Protein AF-A0A7J4PUD3-F1 (afdb_monomer_lite)

pLDDT: mean 90.03, std 14.1, range [35.56, 98.69]

Secondary structure (DSSP, 8-state):
-HHHHHHHHHTT--------TT-EEEE---HIIIIIIHHHHHHIIIIIHHHHHHHHSTT-EE---SS-GGGPPP-S-TTTHHHH-HHHHHHHHHHHHHHHHTTT-SEEEES-HHHHHHHHHHHHHHT---EEEEHHHHHHHHTT---PPPP-TTGGG--EEEEEEETTEEEEEEE-----------

Foldseek 3Di:
DLQVLLVCVVVVVADFPAAAAPAEEEEQQACCLQPVCCVVPHQCRRAVSLVSLQVSGHNYRYDYQPQDRNRGQHCQQPPCRCVPPVVSSLVSLLVVVVSCVVRVGLEYEYQDVSSQVSNVSNCVVVVHNRAYYYSVQSSCVRSVHDFDDDDDPCLQPDWHWHWDDDRRYTDIDIDHHPPDPDPDDD

Sequence (186 aa):
LSVYLREKIQNGEVEWKRALNDLNVTFHDPCHSGRHLMHVNGRDWAFEAPRDVYNSIPGLNYKEMTRSRELQRCCGAGGGVKAGQPDLALGCAMARVGDGLAVDADVISSTCPFCRRNIMDGRNELKSDVKVADQVELMAAAMGLDVTIPDNPYMEYQEQDEILCKGEVCQLEEVAETKTEDVDAY

Radius of gyration: 16.81 Å; chains: 1; bounding box: 42×39×51 Å

Structure (mmCIF, N/CA/C/O backbone):
data_AF-A0A7J4PUD3-F1
#
_entry.id   AF-A0A7J4PUD3-F1
#
loop_
_atom_site.group_PDB
_atom_site.id
_atom_site.type_symbol
_atom_site.label_atom_id
_atom_site.label_alt_id
_atom_site.label_comp_id
_atom_site.label_asym_id
_atom_site.label_entity_id
_atom_site.label_seq_id
_atom_site.pdbx_PDB_ins_code
_atom_site.Cartn_x
_atom_site.Cartn_y
_atom_site.Cartn_z
_atom_site.occupancy
_atom_site.B_iso_or_equiv
_atom_site.auth_seq_id
_atom_site.auth_comp_id
_atom_site.auth_asym_id
_atom_site.auth_atom_id
_atom_site.pdbx_PDB_model_num
ATOM 1 N N . LEU A 1 1 ? 5.032 9.408 8.012 1.00 88.94 1 LEU A N 1
ATOM 2 C CA . LEU A 1 1 ? 3.576 9.367 8.257 1.00 88.94 1 LEU A CA 1
ATOM 3 C C . LEU A 1 1 ? 3.167 8.120 9.036 1.00 88.94 1 LEU A C 1
ATOM 5 O O . LEU A 1 1 ? 2.599 8.288 10.100 1.00 88.94 1 LEU A O 1
ATOM 9 N N . SER A 1 2 ? 3.538 6.905 8.619 1.00 95.19 2 SER A N 1
ATOM 10 C CA . SER A 1 2 ? 3.195 5.656 9.334 1.00 95.19 2 SER A CA 1
ATOM 11 C C . SER A 1 2 ? 3.501 5.656 10.833 1.00 95.19 2 SER A C 1
ATOM 13 O O . SER A 1 2 ? 2.695 5.194 11.622 1.00 95.19 2 SER A O 1
ATOM 15 N N . VAL A 1 3 ? 4.634 6.232 11.242 1.00 96.50 3 VAL A N 1
ATOM 16 C CA . VAL A 1 3 ? 5.014 6.355 12.663 1.00 96.50 3 VAL A CA 1
ATOM 17 C C . VAL A 1 3 ? 4.031 7.225 13.444 1.00 96.50 3 VAL A C 1
ATOM 19 O O . VAL A 1 3 ? 3.628 6.853 14.539 1.00 96.50 3 VAL A O 1
ATOM 22 N N . TYR A 1 4 ? 3.599 8.338 12.850 1.00 97.12 4 TYR A N 1
ATOM 23 C CA . TYR A 1 4 ? 2.579 9.209 13.427 1.00 97.12 4 TYR A CA 1
ATOM 24 C C . TYR A 1 4 ? 1.215 8.508 13.486 1.00 97.12 4 TYR A C 1
ATOM 26 O O . TYR A 1 4 ? 0.537 8.567 14.504 1.00 97.12 4 TYR A O 1
ATOM 34 N N . LEU A 1 5 ? 0.825 7.792 12.425 1.00 97.62 5 LEU A N 1
ATOM 35 C CA . LEU A 1 5 ? -0.429 7.031 12.409 1.00 97.62 5 LEU A CA 1
ATOM 36 C C . LEU A 1 5 ? -0.435 5.932 13.479 1.00 97.62 5 LEU A C 1
ATOM 38 O O . LEU A 1 5 ? -1.407 5.807 14.218 1.00 97.62 5 LEU A O 1
ATOM 42 N N . ARG A 1 6 ? 0.671 5.189 13.619 1.00 98.25 6 ARG A N 1
ATOM 43 C CA . ARG A 1 6 ? 0.849 4.192 14.680 1.00 98.25 6 ARG A CA 1
ATOM 44 C C . ARG A 1 6 ? 0.678 4.807 16.066 1.00 98.25 6 ARG A C 1
ATOM 46 O O . ARG A 1 6 ? -0.026 4.234 16.888 1.00 98.25 6 ARG A O 1
ATOM 53 N N . GLU A 1 7 ? 1.299 5.956 16.320 1.00 98.25 7 GLU A N 1
ATOM 54 C CA . GLU A 1 7 ? 1.171 6.666 17.598 1.00 98.25 7 GLU A CA 1
ATOM 55 C C . GLU A 1 7 ? -0.295 7.011 17.900 1.00 98.25 7 GLU A C 1
ATOM 57 O O . GLU A 1 7 ? -0.787 6.726 18.990 1.00 98.25 7 GLU A O 1
ATOM 62 N N . LYS A 1 8 ? -1.035 7.535 16.914 1.00 98.44 8 LYS A N 1
ATOM 63 C CA . LYS A 1 8 ? -2.466 7.841 17.070 1.00 98.44 8 LYS A CA 1
ATOM 64 C C . LYS A 1 8 ? -3.312 6.611 17.373 1.00 98.44 8 LYS A C 1
ATOM 66 O O . LYS A 1 8 ? -4.193 6.678 18.228 1.00 98.44 8 LYS A O 1
ATOM 71 N N . ILE A 1 9 ? -3.021 5.485 16.727 1.00 98.12 9 ILE A N 1
ATOM 72 C CA . ILE A 1 9 ? -3.690 4.211 17.012 1.00 98.12 9 ILE A CA 1
ATOM 73 C C . ILE A 1 9 ? -3.391 3.759 18.448 1.00 98.12 9 ILE A C 1
ATOM 75 O O . ILE A 1 9 ? -4.310 3.437 19.196 1.00 98.12 9 ILE A O 1
ATOM 79 N N . GLN A 1 10 ? -2.120 3.773 18.857 1.00 97.44 10 GLN A N 1
ATOM 80 C CA . GLN A 1 10 ? -1.689 3.324 20.187 1.00 97.44 10 GLN A CA 1
ATOM 81 C C . GLN A 1 10 ? -2.256 4.184 21.322 1.00 97.44 10 GLN A C 1
ATOM 83 O O . GLN A 1 10 ? -2.565 3.661 22.391 1.00 97.44 10 GLN A O 1
ATOM 88 N N . ASN A 1 11 ? -2.451 5.478 21.077 1.00 98.25 11 ASN A N 1
ATOM 89 C CA . ASN A 1 11 ? -3.076 6.391 22.030 1.00 98.25 11 ASN A CA 1
ATOM 90 C C . ASN A 1 11 ? -4.609 6.249 22.100 1.00 98.25 11 ASN A C 1
ATOM 92 O O . ASN A 1 11 ? -5.243 6.940 22.897 1.00 98.25 11 ASN A O 1
ATOM 96 N N . GLY A 1 12 ? -5.222 5.391 21.275 1.00 97.44 12 GLY A N 1
ATOM 97 C CA . GLY A 1 12 ? -6.679 5.260 21.191 1.00 97.44 12 GLY A CA 1
ATOM 98 C C . GLY A 1 12 ? -7.364 6.475 20.557 1.00 97.44 12 GLY A C 1
ATOM 99 O O . GLY A 1 12 ? -8.546 6.703 20.789 1.00 97.44 12 GLY A O 1
ATOM 100 N N . GLU A 1 13 ? -6.632 7.265 19.764 1.00 98.00 13 GLU A N 1
ATOM 101 C CA . GLU A 1 13 ? -7.142 8.469 19.090 1.00 98.00 13 GLU A CA 1
ATOM 102 C C . GLU A 1 13 ? -7.785 8.159 17.725 1.00 98.00 13 GLU A C 1
ATOM 104 O O . GLU A 1 13 ? -8.179 9.071 16.998 1.00 98.00 13 GLU A O 1
ATOM 109 N N . VAL A 1 14 ? -7.874 6.879 17.352 1.00 97.56 14 VAL A N 1
ATOM 110 C CA . VAL A 1 14 ? -8.442 6.422 16.080 1.00 97.56 14 VAL A CA 1
ATOM 111 C C . VAL A 1 14 ? -9.726 5.648 16.337 1.00 97.56 14 VAL A C 1
ATOM 113 O O . VAL A 1 14 ? -9.734 4.646 17.050 1.00 97.56 14 VAL A O 1
ATOM 116 N N . GLU A 1 15 ? -10.804 6.103 15.708 1.00 96.69 15 GLU A N 1
ATOM 117 C CA . GLU A 1 15 ? -12.087 5.411 15.670 1.00 96.69 15 GLU A CA 1
ATOM 118 C C . GLU A 1 15 ? -12.245 4.707 14.317 1.00 96.69 15 GLU A C 1
ATOM 120 O O . GLU A 1 15 ? -12.239 5.348 13.262 1.00 96.69 15 GLU A O 1
ATOM 125 N N . TRP A 1 16 ? -12.408 3.385 14.343 1.00 95.44 16 TRP A N 1
ATOM 126 C CA . TRP A 1 16 ? -12.711 2.596 13.152 1.00 95.44 16 TRP A CA 1
ATOM 127 C C . TRP A 1 16 ? -14.219 2.554 12.930 1.00 95.44 16 TRP A C 1
ATOM 129 O O . TRP A 1 16 ? -14.962 2.086 13.791 1.00 95.44 16 TRP A O 1
ATOM 139 N N . LYS A 1 17 ? -14.671 3.018 11.764 1.00 94.44 17 LYS A N 1
ATOM 140 C CA . LYS A 1 17 ? -16.096 3.041 11.399 1.00 94.44 17 LYS A CA 1
ATOM 141 C C . LYS A 1 17 ? -16.478 1.931 10.428 1.00 94.44 17 LYS A C 1
ATOM 143 O O . LYS A 1 17 ? -17.663 1.676 10.242 1.00 94.44 17 LYS A O 1
ATOM 148 N N . ARG A 1 18 ? -15.490 1.310 9.779 1.00 90.62 18 ARG A N 1
ATOM 149 C CA . ARG A 1 18 ? -15.669 0.252 8.781 1.00 90.62 18 ARG A CA 1
ATOM 150 C C . ARG A 1 18 ? -14.568 -0.794 8.923 1.00 90.62 18 ARG A C 1
ATOM 152 O O . ARG A 1 18 ? -13.428 -0.455 9.240 1.00 90.62 18 ARG A O 1
ATOM 159 N N . ALA A 1 19 ? -14.913 -2.048 8.655 1.00 91.38 19 ALA A N 1
ATOM 160 C CA . ALA A 1 19 ? -13.938 -3.115 8.476 1.00 91.38 19 ALA A CA 1
ATOM 161 C C . ALA A 1 19 ? -13.613 -3.266 6.985 1.00 91.38 19 ALA A C 1
ATOM 163 O O . ALA A 1 19 ? -14.507 -3.212 6.144 1.00 91.38 19 ALA A O 1
ATOM 164 N N . LEU A 1 20 ? -12.344 -3.480 6.655 1.00 90.69 20 LEU A N 1
ATOM 165 C CA . LEU A 1 20 ? -11.877 -3.740 5.293 1.00 90.69 20 LEU A CA 1
ATOM 166 C C . LEU A 1 20 ? -11.798 -5.249 5.036 1.00 90.69 20 LEU A C 1
ATOM 168 O O . LEU A 1 20 ? -10.725 -5.790 4.781 1.00 90.69 20 LEU A O 1
ATOM 172 N N . ASN A 1 21 ? -12.940 -5.926 5.175 1.00 86.56 21 ASN A N 1
ATOM 173 C CA . ASN A 1 21 ? -13.041 -7.371 4.968 1.00 86.56 21 ASN A CA 1
ATOM 174 C C . ASN A 1 21 ? -12.699 -7.752 3.521 1.00 86.56 21 ASN A C 1
ATOM 176 O O . ASN A 1 21 ? -12.902 -6.963 2.602 1.00 86.56 21 ASN A O 1
ATOM 180 N N . ASP A 1 22 ? -12.207 -8.978 3.341 1.00 83.69 22 ASP A N 1
ATOM 181 C CA . ASP A 1 22 ? -11.912 -9.584 2.035 1.00 83.69 22 ASP A CA 1
ATOM 182 C C . ASP A 1 22 ? -10.857 -8.849 1.185 1.00 83.69 22 ASP A C 1
ATOM 184 O O . ASP A 1 22 ? -10.710 -9.144 0.004 1.00 83.69 22 ASP A O 1
ATOM 188 N N . LEU A 1 23 ? -10.075 -7.940 1.780 1.00 88.69 23 LEU A N 1
ATOM 189 C CA . LEU A 1 23 ? -8.928 -7.308 1.125 1.00 88.69 23 LEU A CA 1
ATOM 190 C C . LEU A 1 23 ? -7.615 -7.935 1.604 1.00 88.69 23 LEU A C 1
ATOM 192 O O . LEU A 1 23 ? -7.178 -7.712 2.738 1.00 88.69 23 LEU A O 1
ATOM 196 N N . ASN A 1 24 ? -6.957 -8.692 0.722 1.00 95.44 24 ASN A N 1
ATOM 197 C CA . ASN A 1 24 ? -5.584 -9.144 0.918 1.00 95.44 24 ASN A CA 1
ATOM 198 C C . ASN A 1 24 ? -4.625 -8.010 0.550 1.00 95.44 24 ASN A C 1
ATOM 200 O O . ASN A 1 24 ? -4.389 -7.713 -0.622 1.00 95.44 24 ASN A O 1
ATOM 204 N N . VAL A 1 25 ? -4.043 -7.379 1.563 1.00 97.50 25 VAL A N 1
ATOM 205 C CA . VAL A 1 25 ? -3.117 -6.262 1.385 1.00 97.50 25 VAL A CA 1
ATOM 206 C C . VAL A 1 25 ? -1.697 -6.730 1.652 1.00 97.50 25 VAL A C 1
ATOM 208 O O . VAL A 1 25 ? -1.409 -7.370 2.662 1.00 97.50 25 VAL A O 1
ATOM 211 N N . THR A 1 26 ? -0.779 -6.350 0.774 1.00 98.38 26 THR A N 1
ATOM 212 C CA . THR A 1 26 ? 0.657 -6.471 1.015 1.00 98.38 26 THR A CA 1
ATOM 213 C C . THR A 1 26 ? 1.339 -5.108 0.989 1.00 98.38 26 THR A C 1
ATOM 215 O O . THR A 1 26 ? 0.753 -4.118 0.556 1.00 98.38 26 THR A O 1
ATOM 218 N N . PHE A 1 27 ? 2.589 -5.034 1.448 1.00 98.31 27 PHE A N 1
ATOM 219 C CA . PHE A 1 27 ? 3.327 -3.780 1.552 1.00 98.31 27 PHE A CA 1
ATOM 220 C C . PHE A 1 27 ? 4.624 -3.767 0.739 1.00 98.31 27 PHE A C 1
ATOM 222 O O . PHE A 1 27 ? 5.460 -4.676 0.783 1.00 98.31 27 PHE A O 1
ATOM 229 N N . HIS A 1 28 ? 4.818 -2.681 -0.002 1.00 98.31 28 HIS A N 1
ATOM 230 C CA . HIS A 1 28 ? 6.093 -2.293 -0.577 1.00 98.31 28 HIS A CA 1
ATOM 231 C C . HIS A 1 28 ? 6.787 -1.289 0.342 1.00 98.31 28 HIS A C 1
ATOM 233 O O . HIS A 1 28 ? 6.429 -0.106 0.366 1.00 98.31 28 HIS A O 1
ATOM 239 N N . ASP A 1 29 ? 7.817 -1.763 1.045 1.00 97.56 29 ASP A N 1
ATOM 240 C CA . ASP A 1 29 ? 8.726 -0.917 1.812 1.00 97.56 29 ASP A CA 1
ATOM 241 C C . ASP A 1 29 ? 9.451 0.082 0.880 1.00 97.56 29 ASP A C 1
ATOM 243 O O . ASP A 1 29 ? 10.149 -0.340 -0.051 1.00 97.56 29 ASP A O 1
ATOM 247 N N . PRO A 1 30 ? 9.317 1.407 1.095 1.00 96.75 30 PRO A N 1
ATOM 248 C CA . PRO A 1 30 ? 10.058 2.382 0.306 1.00 96.75 30 PRO A CA 1
ATOM 249 C C . PRO A 1 30 ? 11.542 2.409 0.674 1.00 96.75 30 PRO A C 1
ATOM 251 O O . PRO A 1 30 ? 11.923 2.555 1.839 1.00 96.75 30 PRO A O 1
ATOM 254 N N . CYS A 1 31 ? 12.406 2.407 -0.342 1.00 96.06 31 CYS A N 1
ATOM 255 C CA . CYS A 1 31 ? 13.856 2.348 -0.152 1.00 96.06 31 CYS A CA 1
ATOM 256 C C . CYS A 1 31 ? 14.452 3.566 0.581 1.00 96.06 31 CYS A C 1
ATOM 258 O O . CYS A 1 31 ? 15.484 3.436 1.240 1.00 96.06 31 CYS A O 1
ATOM 260 N N . HIS A 1 32 ? 13.830 4.747 0.510 1.00 94.62 32 HIS A N 1
ATOM 261 C CA . HIS A 1 32 ? 14.274 5.907 1.291 1.00 94.62 32 HIS A CA 1
ATOM 262 C C . HIS A 1 32 ? 14.069 5.660 2.792 1.00 94.62 32 HIS A C 1
ATOM 264 O O . HIS A 1 32 ? 15.001 5.841 3.573 1.00 94.62 32 HIS A O 1
ATOM 270 N N . SER A 1 33 ? 12.904 5.147 3.191 1.00 93.06 33 SER A N 1
ATOM 271 C CA . SER A 1 33 ? 12.640 4.764 4.581 1.00 93.06 33 SER A CA 1
ATOM 272 C C . SER A 1 33 ? 13.551 3.616 5.016 1.00 93.06 33 SER A C 1
ATOM 274 O O . SER A 1 33 ? 14.246 3.719 6.023 1.00 93.06 33 SER A O 1
ATOM 276 N N . GLY A 1 34 ? 13.609 2.548 4.218 1.00 93.94 34 GLY A N 1
ATOM 277 C CA . GLY A 1 34 ? 14.267 1.308 4.611 1.00 93.94 34 GLY A CA 1
ATOM 278 C C . GLY A 1 34 ? 15.786 1.243 4.428 1.00 93.94 34 GLY A C 1
ATOM 279 O O . GLY A 1 34 ? 16.425 0.428 5.081 1.00 93.94 34 GLY A O 1
ATOM 280 N N . ARG A 1 35 ? 16.389 2.069 3.562 1.00 94.12 35 ARG A N 1
ATOM 281 C CA . ARG A 1 35 ? 17.850 2.064 3.321 1.00 94.12 35 ARG A CA 1
ATOM 282 C C . ARG A 1 35 ? 18.545 3.351 3.744 1.00 94.12 35 ARG A C 1
ATOM 284 O O . ARG A 1 35 ? 19.692 3.293 4.158 1.00 94.12 35 ARG A O 1
ATOM 291 N N . HIS A 1 36 ? 17.882 4.503 3.640 1.00 91.44 36 HIS A N 1
ATOM 292 C CA . HIS A 1 36 ? 18.511 5.784 3.984 1.00 91.44 36 HIS A CA 1
ATOM 293 C C . HIS A 1 36 ? 18.189 6.189 5.419 1.00 91.44 36 HIS A C 1
ATOM 295 O O . HIS A 1 36 ? 19.083 6.515 6.192 1.00 91.44 36 HIS A O 1
ATOM 301 N N . LEU A 1 37 ? 16.911 6.134 5.790 1.00 94.06 37 LEU A N 1
ATOM 302 C CA . LEU A 1 37 ? 16.453 6.620 7.089 1.00 94.06 37 LEU A CA 1
ATOM 303 C C . LEU A 1 37 ? 16.523 5.556 8.189 1.00 94.06 37 LEU A C 1
ATOM 305 O O . LEU A 1 37 ? 16.667 5.916 9.352 1.00 94.06 37 LEU A O 1
ATOM 309 N N . MET A 1 38 ? 16.501 4.263 7.849 1.00 95.25 38 MET A N 1
ATOM 310 C CA . MET A 1 38 ? 16.617 3.167 8.822 1.00 95.25 38 MET A CA 1
ATOM 311 C C . MET A 1 38 ? 17.861 3.289 9.712 1.00 95.25 38 MET A C 1
ATOM 313 O O . MET A 1 38 ? 17.775 3.065 10.915 1.00 95.25 38 MET A O 1
ATOM 317 N N . HIS A 1 39 ? 19.012 3.670 9.154 1.00 93.50 39 HIS A N 1
ATOM 318 C CA . HIS A 1 39 ? 20.253 3.804 9.927 1.00 93.50 39 HIS A CA 1
ATOM 319 C C . HIS A 1 39 ? 20.244 4.997 10.894 1.00 93.50 39 HIS A C 1
ATOM 321 O O . HIS A 1 39 ? 21.042 5.026 11.825 1.00 93.50 39 HIS A O 1
ATOM 327 N N . VAL A 1 40 ? 19.346 5.962 10.676 1.00 95.75 40 VAL A N 1
ATOM 328 C CA . VAL A 1 40 ? 19.204 7.171 11.499 1.00 95.75 40 VAL A CA 1
ATOM 329 C C . VAL A 1 40 ? 18.093 6.999 12.535 1.00 95.75 40 VAL A C 1
ATOM 331 O O . VAL A 1 40 ? 18.282 7.326 13.700 1.00 95.75 40 VAL A O 1
ATOM 334 N N . ASN A 1 41 ? 16.948 6.453 12.122 1.00 95.81 41 ASN A N 1
ATOM 335 C CA . ASN A 1 41 ? 15.732 6.382 12.936 1.00 95.81 41 ASN A CA 1
ATOM 336 C C . ASN A 1 41 ? 15.470 4.989 13.532 1.00 95.81 41 ASN A C 1
ATOM 338 O O . ASN A 1 41 ? 14.569 4.821 14.350 1.00 95.81 41 ASN A O 1
ATOM 342 N N . GLY A 1 42 ? 16.246 3.982 13.131 1.00 96.38 42 GLY A N 1
ATOM 343 C CA . GLY A 1 42 ? 16.118 2.606 13.593 1.00 96.38 42 GLY A CA 1
ATOM 344 C C . GLY A 1 42 ? 15.158 1.748 12.766 1.00 96.38 42 GLY A C 1
ATOM 345 O O . GLY A 1 42 ? 14.351 2.220 11.961 1.00 96.38 42 GLY A O 1
ATOM 346 N N . ARG A 1 43 ? 15.265 0.436 12.991 1.00 95.56 43 ARG A N 1
ATOM 347 C CA . ARG A 1 43 ? 14.499 -0.606 12.294 1.00 95.56 43 ARG A CA 1
ATOM 348 C C . ARG A 1 43 ? 12.996 -0.514 12.559 1.00 95.56 43 ARG A C 1
ATOM 350 O O . ARG A 1 43 ? 12.203 -0.649 11.634 1.00 95.56 43 ARG A O 1
ATOM 357 N N . ASP A 1 44 ? 12.623 -0.265 13.812 1.00 96.56 44 ASP A N 1
ATOM 358 C CA . ASP A 1 44 ? 11.225 -0.137 14.233 1.00 96.56 44 ASP A CA 1
ATOM 359 C C . ASP A 1 44 ? 10.514 1.006 13.487 1.00 96.56 44 ASP A C 1
ATOM 361 O O . ASP A 1 44 ? 9.477 0.792 12.860 1.00 96.56 44 ASP A O 1
ATOM 365 N N . TRP A 1 45 ? 11.138 2.187 13.449 1.00 95.88 45 TRP A N 1
ATOM 366 C CA . TRP A 1 45 ? 10.630 3.350 12.717 1.00 95.88 45 TRP A CA 1
ATOM 367 C C . TRP A 1 45 ? 10.488 3.079 11.215 1.00 95.88 45 TRP A C 1
ATOM 369 O O . TRP A 1 45 ? 9.497 3.476 10.601 1.00 95.88 45 TRP A O 1
ATOM 379 N N . ALA A 1 46 ? 11.485 2.421 10.615 1.00 94.50 46 ALA A N 1
ATOM 380 C CA . ALA A 1 46 ? 11.544 2.227 9.169 1.00 94.50 46 ALA A CA 1
ATOM 381 C C . ALA A 1 46 ? 10.593 1.140 8.663 1.00 94.50 46 ALA A C 1
ATOM 383 O O . ALA A 1 46 ? 10.065 1.273 7.559 1.00 94.50 46 ALA A O 1
ATOM 384 N N . PHE A 1 47 ? 10.3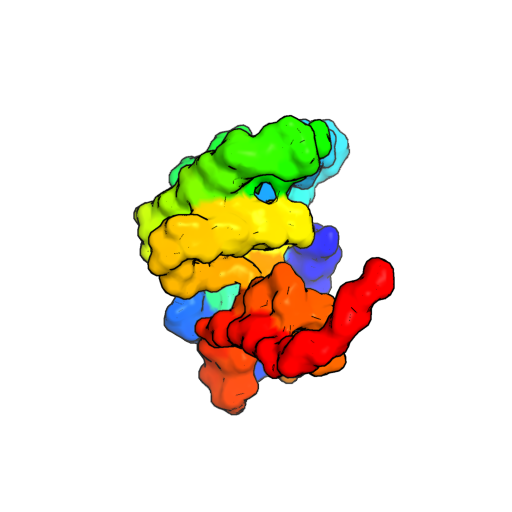99 0.074 9.443 1.00 96.38 47 PHE A N 1
ATOM 385 C CA . PHE A 1 47 ? 9.710 -1.126 8.978 1.00 96.38 47 PHE A CA 1
ATOM 386 C C . PHE A 1 47 ? 8.493 -1.499 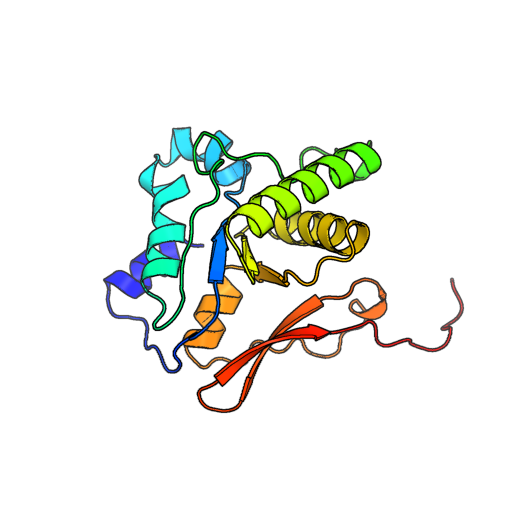9.808 1.00 96.38 47 PHE A C 1
ATOM 388 O O . PHE A 1 47 ? 7.459 -1.815 9.230 1.00 96.38 47 PHE A O 1
ATOM 395 N N . GLU A 1 48 ? 8.566 -1.496 11.132 1.00 97.50 48 GLU A N 1
ATOM 396 C CA . GLU A 1 48 ? 7.459 -2.046 11.922 1.00 97.50 48 GLU A CA 1
ATOM 397 C C . GLU A 1 48 ? 6.291 -1.056 12.016 1.00 97.50 48 GLU A C 1
ATOM 399 O O . GLU A 1 48 ? 5.140 -1.459 11.886 1.00 97.50 48 GLU A O 1
ATOM 404 N N . ALA A 1 49 ? 6.567 0.252 12.054 1.00 97.06 49 ALA A N 1
ATOM 405 C CA . ALA A 1 49 ? 5.529 1.282 12.086 1.00 97.06 49 ALA A CA 1
ATOM 406 C C . ALA A 1 49 ? 4.416 1.141 11.018 1.00 97.06 49 ALA A C 1
ATOM 408 O O . ALA A 1 49 ? 3.244 1.162 11.392 1.00 97.06 49 ALA A O 1
ATOM 409 N N . PRO A 1 50 ? 4.704 0.982 9.708 1.00 96.81 50 PRO A N 1
ATOM 410 C CA . PRO A 1 50 ? 3.646 0.744 8.725 1.00 96.81 50 PRO A CA 1
ATOM 411 C C . PRO A 1 50 ? 2.916 -0.589 8.938 1.00 96.81 50 PRO A C 1
ATOM 413 O O . PRO A 1 50 ? 1.724 -0.668 8.668 1.00 96.81 50 PRO A O 1
ATOM 416 N N . ARG A 1 51 ? 3.583 -1.627 9.442 1.00 98.06 51 ARG A N 1
ATOM 417 C CA . ARG A 1 51 ? 2.968 -2.946 9.666 1.00 98.06 51 ARG A CA 1
ATOM 418 C C . ARG A 1 51 ? 1.973 -2.910 10.815 1.00 98.06 51 ARG A C 1
ATOM 420 O O . ARG A 1 51 ? 0.882 -3.453 10.687 1.00 98.06 51 ARG A O 1
ATOM 427 N N . ASP A 1 52 ? 2.319 -2.204 11.885 1.00 98.25 52 ASP A N 1
ATOM 428 C CA . ASP A 1 52 ? 1.424 -1.973 13.018 1.00 98.25 52 ASP A CA 1
ATOM 429 C C . ASP A 1 52 ? 0.136 -1.267 12.574 1.00 98.25 52 ASP A C 1
ATOM 431 O O . ASP A 1 52 ? -0.946 -1.624 13.032 1.00 98.25 52 ASP A O 1
ATOM 435 N N . VAL A 1 53 ? 0.228 -0.319 11.630 1.00 98.25 53 VAL A N 1
ATOM 436 C CA . VAL A 1 53 ? -0.952 0.340 11.048 1.00 98.25 53 VAL A CA 1
ATOM 437 C C . VAL A 1 53 ? -1.837 -0.668 10.309 1.00 98.25 53 VAL A C 1
ATOM 439 O O . VAL A 1 53 ? -3.025 -0.730 10.608 1.00 98.25 53 VAL A O 1
ATOM 442 N N . TYR A 1 54 ? -1.290 -1.492 9.402 1.00 97.81 54 TYR A N 1
ATOM 443 C CA . TYR A 1 54 ? -2.096 -2.493 8.681 1.00 97.81 54 TYR A CA 1
ATOM 444 C C . TYR A 1 54 ? -2.760 -3.494 9.628 1.00 97.81 54 TYR A C 1
ATOM 446 O O . TYR A 1 54 ? -3.956 -3.735 9.518 1.00 97.81 54 TYR A O 1
ATOM 454 N N . ASN A 1 55 ? -2.007 -4.018 10.599 1.00 97.69 55 ASN A N 1
ATOM 455 C CA . ASN A 1 55 ? -2.516 -4.985 11.575 1.00 97.69 55 ASN A CA 1
ATOM 456 C C . ASN A 1 55 ? -3.587 -4.401 12.512 1.00 97.69 55 ASN A C 1
ATOM 458 O O . ASN A 1 55 ? -4.297 -5.155 13.173 1.00 97.69 55 ASN A O 1
ATOM 462 N N . SER A 1 56 ? -3.689 -3.073 12.597 1.00 97.62 56 SER A N 1
ATOM 463 C CA . SER A 1 56 ? -4.683 -2.393 13.429 1.00 97.62 56 SER A CA 1
ATOM 464 C C . SER A 1 56 ? -6.002 -2.121 12.704 1.00 97.62 56 SER A C 1
ATOM 466 O O . SER A 1 56 ? -6.994 -1.831 13.370 1.00 97.62 56 SER A O 1
ATOM 468 N N . ILE A 1 57 ? -6.028 -2.188 11.367 1.00 96.88 57 ILE A N 1
ATOM 469 C CA . ILE A 1 57 ? -7.237 -1.933 10.576 1.00 96.88 57 ILE A CA 1
ATOM 470 C C . ILE A 1 57 ? -8.168 -3.154 10.679 1.00 96.88 57 ILE A C 1
ATOM 472 O O . ILE A 1 57 ? -7.774 -4.252 10.277 1.00 96.88 57 ILE A O 1
ATOM 476 N N . PRO A 1 58 ? -9.412 -3.007 11.175 1.00 95.38 58 PRO A N 1
ATOM 477 C CA . PRO A 1 58 ? -10.327 -4.136 11.313 1.00 95.38 58 PRO A CA 1
ATOM 478 C C . PRO A 1 58 ? -10.638 -4.804 9.969 1.00 95.38 58 PRO A C 1
ATOM 480 O O . PRO A 1 58 ? -10.910 -4.121 8.985 1.00 95.38 58 PRO A O 1
ATOM 483 N N . GLY A 1 59 ? -10.630 -6.138 9.929 1.00 93.38 59 GLY A N 1
ATOM 484 C CA . GLY A 1 59 ? -11.003 -6.937 8.751 1.00 93.38 59 GLY A CA 1
ATOM 485 C C . GLY A 1 59 ? -9.938 -7.052 7.653 1.00 93.38 59 GLY A C 1
ATOM 486 O O . GLY A 1 59 ? -10.016 -7.975 6.846 1.00 93.38 59 GLY A O 1
ATOM 487 N N . LEU A 1 60 ? -8.927 -6.177 7.645 1.00 94.88 60 LEU A N 1
ATOM 488 C CA . LEU A 1 60 ? -7.869 -6.178 6.635 1.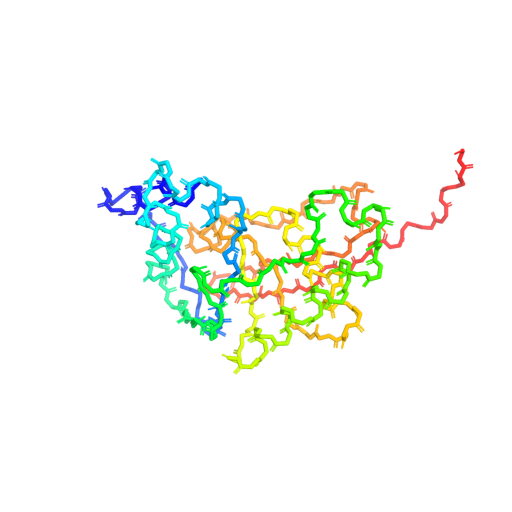00 94.88 60 LEU A CA 1
ATOM 489 C C . LEU A 1 60 ? -6.958 -7.403 6.796 1.00 94.88 60 LEU A C 1
ATOM 491 O O . LEU A 1 60 ? -6.413 -7.648 7.874 1.00 94.88 60 LEU A O 1
ATOM 495 N N . ASN A 1 61 ? -6.742 -8.153 5.711 1.00 96.06 61 ASN A N 1
ATOM 496 C CA . ASN A 1 61 ? -5.848 -9.307 5.714 1.00 96.06 61 ASN A CA 1
ATOM 497 C C . ASN A 1 61 ? -4.449 -8.913 5.228 1.00 96.06 61 ASN A C 1
ATOM 499 O O . ASN A 1 61 ? -4.184 -8.868 4.026 1.00 96.06 61 ASN A O 1
ATOM 503 N N . TYR A 1 62 ? -3.542 -8.624 6.161 1.00 97.75 62 TYR A N 1
ATOM 504 C CA . TYR A 1 62 ? -2.175 -8.235 5.827 1.00 97.75 62 TYR A CA 1
ATOM 505 C C . TYR A 1 62 ? -1.267 -9.448 5.585 1.00 97.75 62 TYR A C 1
ATOM 507 O O . TYR A 1 62 ? -1.116 -10.311 6.453 1.00 97.75 62 TYR A O 1
ATOM 515 N N . LYS A 1 63 ? -0.591 -9.482 4.431 1.00 97.12 63 LYS A N 1
ATOM 516 C CA . LYS A 1 63 ? 0.387 -10.519 4.069 1.00 97.12 63 LYS A CA 1
ATOM 517 C C . LYS A 1 63 ? 1.702 -9.913 3.596 1.00 97.12 63 LYS A C 1
ATOM 519 O O . LYS A 1 63 ? 1.749 -9.023 2.750 1.00 97.12 63 LYS A O 1
ATOM 524 N N . GLU A 1 64 ? 2.806 -10.447 4.103 1.00 97.62 64 GLU A N 1
ATOM 525 C CA . GLU A 1 64 ? 4.147 -10.039 3.686 1.00 97.62 64 GLU A CA 1
ATOM 526 C C . GLU A 1 64 ? 4.584 -10.711 2.389 1.00 97.62 64 GLU A C 1
ATOM 528 O O . GLU A 1 64 ? 4.530 -11.933 2.262 1.00 97.62 64 GLU A O 1
ATOM 533 N N . MET A 1 65 ? 5.139 -9.919 1.471 1.00 97.81 65 MET A N 1
ATOM 534 C CA . MET A 1 65 ? 5.925 -10.452 0.360 1.00 97.81 65 MET A CA 1
ATOM 535 C C . MET A 1 65 ? 7.231 -11.070 0.875 1.00 97.81 65 MET A C 1
ATOM 537 O O . MET A 1 65 ? 7.837 -10.572 1.825 1.00 97.81 65 MET A O 1
ATOM 541 N N . THR A 1 66 ? 7.742 -12.097 0.184 1.00 96.50 66 THR A N 1
ATOM 542 C CA . THR A 1 66 ? 9.012 -12.766 0.540 1.00 96.50 66 THR A CA 1
ATOM 543 C C . THR A 1 66 ? 10.181 -11.788 0.675 1.00 96.50 66 THR A C 1
ATOM 545 O O . THR A 1 66 ? 11.057 -11.953 1.519 1.00 96.50 66 THR A O 1
ATOM 548 N N . ARG A 1 67 ? 10.210 -10.765 -0.185 1.00 95.69 67 ARG A N 1
ATOM 549 C CA . ARG A 1 67 ? 11.200 -9.687 -0.154 1.00 95.69 67 ARG A CA 1
ATOM 550 C C . ARG A 1 67 ? 10.579 -8.454 0.478 1.00 95.69 67 ARG A C 1
ATOM 552 O O . ARG A 1 67 ? 9.938 -7.661 -0.219 1.00 95.69 67 ARG A O 1
ATOM 559 N N . SER A 1 68 ? 10.794 -8.308 1.775 1.00 96.88 68 SER A N 1
ATOM 560 C CA . SER A 1 68 ? 10.346 -7.176 2.583 1.00 96.88 68 SER A CA 1
ATOM 561 C C . SER A 1 68 ? 11.463 -6.686 3.503 1.00 96.88 68 SER A C 1
ATOM 563 O O . SER A 1 68 ? 12.530 -7.304 3.599 1.00 96.88 68 SER A O 1
ATOM 565 N N . ARG A 1 69 ? 11.240 -5.538 4.145 1.00 96.00 69 ARG A N 1
ATOM 566 C CA . ARG A 1 69 ? 12.174 -4.886 5.070 1.00 96.00 69 ARG A CA 1
ATOM 567 C C . ARG A 1 69 ? 13.565 -4.698 4.455 1.00 96.00 69 ARG A C 1
ATOM 569 O O . ARG A 1 69 ? 13.702 -4.116 3.381 1.00 96.00 69 ARG A O 1
ATOM 576 N N . GLU A 1 70 ? 14.622 -5.203 5.083 1.00 94.19 70 GLU A N 1
ATOM 577 C CA . GLU A 1 70 ? 16.001 -5.095 4.598 1.00 94.19 70 GLU A CA 1
ATOM 578 C C . GLU A 1 70 ? 16.200 -5.754 3.222 1.00 94.19 70 GLU A C 1
ATOM 580 O O . GLU A 1 70 ? 17.072 -5.345 2.455 1.00 94.19 70 GLU A O 1
ATOM 585 N N . LEU A 1 71 ? 15.355 -6.732 2.878 1.00 95.19 71 LEU A N 1
ATOM 586 C CA . LEU A 1 71 ? 15.388 -7.455 1.606 1.00 95.19 71 LEU A CA 1
ATOM 587 C C . LEU A 1 71 ? 14.485 -6.831 0.531 1.00 95.19 71 LEU A C 1
ATOM 589 O O . LEU A 1 71 ? 14.349 -7.401 -0.554 1.00 95.19 71 LEU A O 1
ATOM 593 N N . GLN A 1 72 ? 13.867 -5.674 0.803 1.00 92.44 72 GLN A N 1
ATOM 594 C CA . GLN A 1 72 ? 12.966 -4.999 -0.133 1.00 92.44 72 GLN A CA 1
ATOM 595 C C . GLN A 1 72 ? 13.645 -4.736 -1.491 1.00 92.44 72 GLN A C 1
ATOM 597 O O . GLN A 1 72 ? 14.781 -4.237 -1.578 1.00 92.44 72 GLN A O 1
ATOM 602 N N . ARG A 1 73 ? 12.922 -5.031 -2.574 1.00 93.81 73 ARG A N 1
ATOM 603 C CA . ARG A 1 73 ? 13.296 -4.585 -3.922 1.00 93.81 73 ARG A CA 1
ATOM 604 C C . ARG A 1 73 ? 12.952 -3.105 -4.090 1.00 93.81 73 ARG A C 1
ATOM 606 O O . ARG A 1 73 ? 11.979 -2.630 -3.520 1.00 93.81 73 ARG A O 1
ATOM 613 N N . CYS A 1 74 ? 13.735 -2.387 -4.891 1.00 96.69 74 CYS A N 1
ATOM 614 C CA . CYS A 1 74 ? 13.383 -1.032 -5.317 1.00 96.69 74 CYS A CA 1
ATOM 615 C C . CYS A 1 74 ? 12.230 -1.086 -6.332 1.00 96.69 74 CYS A C 1
ATOM 617 O O . CYS A 1 74 ? 12.217 -1.981 -7.174 1.00 96.69 74 CYS A O 1
ATOM 619 N N . CYS A 1 75 ? 11.311 -0.116 -6.295 1.00 97.81 75 CYS A N 1
ATOM 620 C CA . CYS A 1 75 ? 10.266 0.027 -7.315 1.00 97.81 75 CYS A CA 1
ATOM 621 C C . CYS A 1 75 ? 10.815 0.448 -8.689 1.00 97.81 75 CYS A C 1
ATOM 623 O O . CYS A 1 75 ? 10.127 0.262 -9.680 1.00 97.81 75 CYS A O 1
ATOM 625 N N . GLY A 1 76 ? 12.025 1.022 -8.748 1.00 97.75 76 GLY A N 1
ATOM 626 C CA . GLY A 1 76 ? 12.680 1.493 -9.977 1.00 97.75 76 GLY A CA 1
ATOM 627 C C . GLY A 1 76 ? 12.511 2.984 -10.286 1.00 97.75 76 GLY A C 1
ATOM 628 O O . GLY A 1 76 ? 13.169 3.485 -11.188 1.00 97.75 76 GLY A O 1
ATOM 629 N N . ALA A 1 77 ? 11.681 3.716 -9.536 1.00 97.56 77 ALA A N 1
ATOM 630 C CA . ALA A 1 77 ? 11.316 5.088 -9.900 1.00 97.56 77 ALA A CA 1
ATOM 631 C C . ALA A 1 77 ? 12.369 6.156 -9.543 1.00 97.56 77 ALA A C 1
ATOM 633 O O . ALA A 1 77 ? 12.581 7.116 -10.285 1.00 97.56 77 ALA A O 1
ATOM 634 N N . GLY A 1 78 ? 12.972 6.020 -8.358 1.00 95.88 78 GLY A N 1
ATOM 635 C CA . GLY A 1 78 ? 13.809 7.049 -7.736 1.00 95.88 78 GLY A CA 1
ATOM 636 C C . GLY A 1 78 ? 15.177 7.242 -8.396 1.00 95.88 78 GLY A C 1
ATOM 637 O O . GLY A 1 78 ? 15.557 6.527 -9.319 1.00 95.88 78 GLY A O 1
ATOM 638 N N . GLY A 1 79 ? 15.937 8.229 -7.912 1.00 95.31 79 GLY A N 1
ATOM 639 C CA . GLY A 1 79 ? 17.308 8.487 -8.380 1.00 95.31 79 GLY A CA 1
ATOM 640 C C . GLY A 1 79 ? 17.417 8.930 -9.845 1.00 95.31 79 GLY A C 1
ATOM 641 O O . GLY A 1 79 ? 18.483 8.807 -10.434 1.00 95.31 79 GLY A O 1
ATOM 642 N N . GLY A 1 80 ? 16.319 9.403 -10.446 1.00 95.88 80 GLY A N 1
ATOM 643 C CA . GLY A 1 80 ? 16.261 9.784 -11.860 1.00 95.88 80 GLY A CA 1
ATOM 644 C C . GLY A 1 80 ? 16.120 8.609 -12.832 1.00 95.88 80 GLY A C 1
ATOM 645 O O . GLY A 1 80 ? 16.033 8.844 -14.034 1.00 95.88 80 GLY A O 1
ATOM 646 N N . VAL A 1 81 ? 16.045 7.363 -12.345 1.00 97.44 81 VAL A N 1
ATOM 647 C CA . VAL A 1 81 ? 15.996 6.163 -13.200 1.00 97.44 81 VAL A CA 1
ATOM 648 C C . VAL A 1 81 ? 14.746 6.154 -14.069 1.00 97.44 81 VAL A C 1
ATOM 650 O O . VAL A 1 81 ? 14.859 5.911 -15.261 1.00 97.44 81 VAL A O 1
ATOM 653 N N . LYS A 1 82 ? 13.574 6.512 -13.533 1.00 96.50 82 LYS A N 1
ATOM 654 C CA . LYS A 1 82 ? 12.352 6.585 -14.350 1.00 96.50 82 LYS A CA 1
ATOM 655 C C . LYS A 1 82 ? 12.474 7.541 -15.538 1.00 96.50 82 LYS A C 1
ATOM 657 O O . LYS A 1 82 ? 11.974 7.233 -16.610 1.00 96.50 82 LYS A O 1
ATOM 662 N N . ALA A 1 83 ? 13.132 8.684 -15.345 1.00 95.75 83 ALA A N 1
ATOM 663 C CA . ALA A 1 83 ? 13.295 9.692 -16.389 1.00 95.75 83 ALA A CA 1
ATOM 664 C C . ALA A 1 83 ? 14.432 9.350 -17.367 1.00 95.75 83 ALA A C 1
ATOM 666 O O . ALA A 1 83 ? 14.308 9.599 -18.559 1.00 95.75 83 ALA A O 1
ATOM 667 N N . GLY A 1 84 ? 15.544 8.794 -16.874 1.00 97.81 84 GLY A N 1
ATOM 668 C CA . GLY A 1 84 ? 16.729 8.509 -17.691 1.00 97.81 84 GLY A CA 1
ATOM 669 C C . GLY A 1 84 ? 16.764 7.112 -18.317 1.00 97.81 84 GLY A C 1
ATOM 670 O O . GLY A 1 84 ? 17.411 6.921 -19.341 1.00 97.81 84 GLY A O 1
ATOM 671 N N . GLN A 1 85 ? 16.108 6.130 -17.697 1.00 98.00 85 GLN A N 1
ATOM 672 C CA . GLN A 1 85 ? 16.071 4.719 -18.099 1.00 98.00 85 GLN A CA 1
ATOM 673 C C . GLN A 1 85 ? 14.674 4.117 -17.823 1.00 98.00 85 GLN A C 1
ATOM 675 O O . GLN A 1 85 ? 14.531 3.251 -16.949 1.00 98.00 85 GLN A O 1
ATOM 680 N N . PRO A 1 86 ? 13.630 4.575 -18.541 1.00 97.31 86 PRO A N 1
ATOM 681 C CA . PRO A 1 86 ? 12.241 4.194 -18.273 1.00 97.31 86 PRO A CA 1
ATOM 682 C C . PRO A 1 86 ? 11.998 2.681 -18.352 1.00 97.31 86 PRO A C 1
ATOM 684 O O . PRO A 1 86 ? 11.333 2.142 -17.471 1.00 97.31 86 PRO A O 1
ATOM 687 N N . ASP A 1 87 ? 12.607 1.977 -19.310 1.00 98.12 87 ASP A N 1
ATOM 688 C CA . ASP A 1 87 ? 12.450 0.519 -19.454 1.00 98.12 87 ASP A CA 1
ATOM 689 C C . ASP A 1 87 ? 12.986 -0.248 -18.235 1.00 98.12 87 ASP A C 1
ATOM 691 O O . ASP A 1 87 ? 12.394 -1.231 -17.785 1.00 98.12 87 ASP A O 1
ATOM 695 N N . LEU A 1 88 ? 14.093 0.223 -17.645 1.00 98.31 88 LEU A N 1
ATOM 696 C CA . LEU A 1 88 ? 14.645 -0.368 -16.425 1.00 98.31 88 LEU A CA 1
ATOM 697 C C . LEU A 1 88 ? 13.724 -0.115 -15.226 1.00 98.31 88 LEU A C 1
ATOM 699 O O . LEU A 1 88 ? 13.497 -1.020 -14.418 1.00 98.31 88 LEU A O 1
ATOM 703 N N . ALA A 1 89 ? 13.193 1.105 -15.107 1.00 98.56 89 ALA A N 1
ATOM 704 C CA . ALA A 1 89 ? 12.227 1.440 -14.066 1.00 98.56 89 ALA A CA 1
ATOM 705 C C . ALA A 1 89 ? 10.959 0.584 -14.185 1.00 98.56 89 ALA A C 1
ATOM 707 O O . ALA A 1 89 ? 10.475 0.081 -13.169 1.00 98.56 89 ALA A O 1
ATOM 708 N N . LEU A 1 90 ? 10.459 0.380 -15.407 1.00 98.50 90 LEU A N 1
ATOM 709 C CA . LEU A 1 90 ? 9.285 -0.442 -15.684 1.00 98.50 90 LEU A CA 1
ATOM 710 C C . LEU A 1 90 ? 9.542 -1.915 -15.344 1.00 98.50 90 LEU A C 1
ATOM 712 O O . LEU A 1 90 ? 8.772 -2.512 -14.594 1.00 98.50 90 LEU A O 1
ATOM 716 N N . GLY A 1 91 ? 10.675 -2.482 -15.769 1.00 98.69 91 GLY A N 1
ATOM 717 C CA . GLY A 1 91 ? 11.038 -3.863 -15.433 1.00 98.69 91 GLY A CA 1
ATOM 718 C C . GLY A 1 91 ? 11.166 -4.114 -13.922 1.00 98.69 91 GLY A C 1
ATOM 719 O O . GLY A 1 91 ? 10.754 -5.167 -13.428 1.00 98.69 91 GLY A O 1
ATOM 720 N N . CYS A 1 92 ? 11.669 -3.138 -13.153 1.00 98.50 92 CYS A N 1
ATOM 721 C CA . CYS A 1 92 ? 11.678 -3.219 -11.687 1.00 98.50 92 CYS A CA 1
ATOM 722 C C . CYS A 1 92 ? 10.258 -3.238 -11.099 1.00 98.50 92 CYS A C 1
ATOM 724 O O . CYS A 1 92 ? 9.988 -4.011 -10.176 1.00 98.50 92 CYS A O 1
ATOM 726 N N . ALA A 1 93 ? 9.361 -2.401 -11.625 1.00 98.44 93 ALA A N 1
ATOM 727 C CA . ALA A 1 93 ? 7.975 -2.340 -11.183 1.00 98.44 93 ALA A CA 1
ATOM 728 C C . ALA A 1 93 ? 7.214 -3.633 -11.484 1.00 98.44 93 ALA A C 1
ATOM 730 O O . ALA A 1 93 ? 6.598 -4.185 -10.576 1.00 98.44 93 ALA A O 1
ATOM 731 N N . MET A 1 94 ? 7.328 -4.167 -12.703 1.00 98.69 94 MET A N 1
ATOM 732 C CA . MET A 1 94 ? 6.711 -5.442 -13.092 1.00 98.69 94 MET A CA 1
ATOM 733 C C . MET A 1 94 ? 7.177 -6.588 -12.189 1.00 98.69 94 MET A C 1
ATOM 735 O O . MET A 1 94 ? 6.370 -7.374 -11.694 1.00 98.69 94 MET A O 1
ATOM 739 N N . ALA A 1 95 ? 8.481 -6.654 -11.896 1.00 98.44 95 ALA A N 1
ATOM 740 C CA . ALA A 1 95 ? 9.013 -7.643 -10.963 1.00 98.44 95 ALA A CA 1
ATOM 741 C C . ALA A 1 95 ? 8.406 -7.491 -9.559 1.00 98.44 95 ALA A C 1
ATOM 743 O O . ALA A 1 95 ? 8.179 -8.492 -8.878 1.00 98.44 95 ALA A O 1
ATOM 744 N N . ARG A 1 96 ? 8.128 -6.256 -9.118 1.00 98.25 96 ARG A N 1
ATOM 745 C CA . ARG A 1 96 ? 7.501 -6.031 -7.815 1.00 98.25 96 ARG A CA 1
ATOM 746 C C . ARG A 1 96 ? 6.017 -6.383 -7.798 1.00 98.25 96 ARG A C 1
ATOM 748 O O . ARG A 1 96 ? 5.562 -6.934 -6.802 1.00 98.25 96 ARG A O 1
ATOM 755 N N . VAL A 1 97 ? 5.293 -6.113 -8.880 1.00 98.50 97 VAL A N 1
ATOM 756 C CA . VAL A 1 97 ? 3.912 -6.582 -9.056 1.00 98.50 97 VAL A CA 1
ATOM 757 C C . VAL A 1 97 ? 3.865 -8.107 -8.961 1.00 98.50 97 VAL A C 1
ATOM 759 O O . VAL A 1 97 ? 3.064 -8.643 -8.203 1.00 98.50 97 VAL A O 1
ATOM 762 N N . GLY A 1 98 ? 4.800 -8.803 -9.616 1.00 98.25 98 GLY A N 1
ATOM 763 C CA . GLY A 1 98 ? 4.940 -10.257 -9.505 1.00 98.25 98 GLY A CA 1
ATOM 764 C C . GLY A 1 98 ? 5.178 -10.757 -8.073 1.00 98.25 98 GLY A C 1
ATOM 765 O O . GLY A 1 98 ? 4.574 -11.750 -7.677 1.00 98.25 98 GLY A O 1
ATOM 766 N N . ASP A 1 99 ? 6.005 -10.068 -7.271 1.00 98.25 99 ASP A N 1
ATOM 767 C CA . ASP A 1 99 ? 6.174 -10.412 -5.848 1.00 98.25 99 ASP A CA 1
ATOM 768 C C . ASP A 1 99 ? 4.832 -10.302 -5.081 1.00 98.25 99 ASP A C 1
ATOM 770 O O . ASP A 1 99 ? 4.573 -11.124 -4.205 1.00 98.25 99 ASP A O 1
ATOM 774 N N . GLY A 1 100 ? 3.993 -9.304 -5.394 1.00 98.19 100 GLY A N 1
ATOM 775 C CA . GLY A 1 100 ? 2.688 -9.098 -4.749 1.00 98.19 100 GLY A CA 1
ATOM 776 C C . GLY A 1 100 ? 1.657 -10.155 -5.142 1.00 98.19 100 GLY A C 1
ATOM 777 O O . GLY A 1 100 ? 0.980 -10.714 -4.282 1.00 98.19 100 GLY A O 1
ATOM 778 N N . LEU A 1 101 ? 1.602 -10.502 -6.428 1.00 98.19 101 LEU A N 1
ATOM 779 C CA . LEU A 1 101 ? 0.744 -11.580 -6.926 1.00 98.19 101 LEU A CA 1
ATOM 780 C C . LEU A 1 101 ? 1.115 -12.941 -6.323 1.00 98.19 101 LEU A C 1
ATOM 782 O O . LEU A 1 101 ? 0.239 -13.751 -6.051 1.00 98.19 101 LEU A O 1
ATOM 786 N N . ALA A 1 102 ? 2.401 -13.186 -6.054 1.00 98.19 102 ALA A N 1
ATOM 787 C CA . ALA A 1 102 ? 2.867 -14.436 -5.453 1.00 98.19 102 ALA A CA 1
ATOM 788 C C . ALA A 1 102 ? 2.377 -14.669 -4.008 1.00 98.19 102 ALA A C 1
ATOM 790 O O . ALA A 1 102 ? 2.576 -15.761 -3.476 1.00 98.19 102 ALA A O 1
ATOM 791 N N . VAL A 1 103 ? 1.781 -13.660 -3.364 1.00 97.81 103 VAL A N 1
ATOM 792 C CA . VAL A 1 103 ? 1.168 -13.770 -2.029 1.00 97.81 103 VAL A CA 1
ATOM 793 C C . VAL A 1 103 ? -0.349 -13.570 -2.056 1.00 97.81 103 VAL A C 1
ATOM 795 O O . VAL A 1 103 ? -0.949 -13.313 -1.008 1.00 97.81 103 VAL A O 1
ATOM 798 N N . ASP A 1 104 ? -0.954 -13.696 -3.241 1.00 97.12 104 ASP A N 1
ATOM 799 C CA . ASP A 1 104 ? -2.386 -13.508 -3.490 1.00 97.12 104 ASP A CA 1
ATOM 800 C C . ASP A 1 104 ? -2.883 -12.148 -2.971 1.00 97.12 104 ASP A C 1
ATOM 802 O O . ASP A 1 104 ? -3.899 -12.064 -2.280 1.00 97.12 104 ASP A O 1
ATOM 806 N N . ALA A 1 105 ? -2.109 -11.084 -3.212 1.00 96.94 105 ALA A N 1
ATOM 807 C CA . ALA A 1 105 ? -2.509 -9.739 -2.827 1.00 96.94 105 ALA A CA 1
ATOM 808 C C . ALA A 1 105 ? -3.513 -9.157 -3.827 1.00 96.94 105 ALA A C 1
ATOM 810 O O . ALA A 1 105 ? -3.234 -9.097 -5.023 1.00 96.94 105 ALA A O 1
ATOM 811 N N . ASP A 1 106 ? -4.616 -8.630 -3.303 1.00 95.62 106 ASP A N 1
ATOM 812 C CA . ASP A 1 106 ? -5.548 -7.771 -4.035 1.00 95.62 106 ASP A CA 1
ATOM 813 C C . ASP A 1 106 ? -4.986 -6.346 -4.143 1.00 95.62 106 ASP A C 1
ATOM 815 O O . ASP A 1 106 ? -5.264 -5.619 -5.097 1.00 95.62 106 ASP A O 1
ATOM 819 N N . VAL A 1 107 ? -4.156 -5.949 -3.165 1.00 97.12 107 VAL A N 1
ATOM 820 C CA . VAL A 1 107 ? -3.603 -4.595 -3.046 1.00 97.12 107 VAL A CA 1
ATOM 821 C C . VAL A 1 107 ? -2.117 -4.625 -2.717 1.00 97.12 107 VAL A C 1
ATOM 823 O O . VAL A 1 107 ? -1.700 -5.179 -1.696 1.00 97.12 107 VAL A O 1
ATOM 826 N N . ILE A 1 108 ? -1.309 -3.937 -3.522 1.00 98.12 108 ILE A N 1
ATOM 827 C CA . ILE A 1 108 ? 0.069 -3.589 -3.174 1.00 98.12 108 ILE A CA 1
ATOM 828 C C . ILE A 1 108 ? 0.059 -2.183 -2.591 1.00 98.12 108 ILE A C 1
ATOM 830 O O . ILE A 1 108 ? -0.024 -1.194 -3.316 1.00 98.12 108 ILE A O 1
ATOM 834 N N . SER A 1 109 ? 0.171 -2.085 -1.270 1.00 97.75 109 SER A N 1
ATOM 835 C CA . SER A 1 109 ? 0.212 -0.798 -0.594 1.00 97.75 109 SER A CA 1
ATOM 836 C C . SER A 1 109 ? 1.632 -0.254 -0.441 1.00 97.75 109 SER A C 1
ATOM 838 O O . SER A 1 109 ? 2.607 -1.004 -0.344 1.00 97.75 109 SER A O 1
ATOM 840 N N . SER A 1 110 ? 1.778 1.069 -0.417 1.00 97.50 110 SER A N 1
ATOM 841 C CA . SER A 1 110 ? 3.044 1.754 -0.143 1.00 97.50 110 SER A CA 1
ATOM 842 C C . SER A 1 110 ? 2.813 3.037 0.660 1.00 97.50 110 SER A C 1
ATOM 844 O O . SER A 1 110 ? 1.684 3.428 0.914 1.00 97.50 110 SER A O 1
ATOM 846 N N . THR A 1 111 ? 3.893 3.692 1.084 1.00 96.81 111 THR A N 1
ATOM 847 C CA . THR A 1 111 ? 3.859 5.022 1.735 1.00 96.81 111 THR A CA 1
ATOM 848 C C . THR A 1 111 ? 4.647 6.061 0.936 1.00 96.81 111 THR A C 1
ATOM 850 O O . THR A 1 111 ? 5.042 7.109 1.449 1.00 96.81 111 THR A O 1
ATOM 853 N N . CYS A 1 112 ? 4.975 5.729 -0.316 1.00 96.88 112 CYS A N 1
ATOM 854 C CA . CYS A 1 112 ? 5.773 6.558 -1.203 1.00 96.88 112 CYS A CA 1
ATOM 855 C C . CYS A 1 112 ? 5.039 6.754 -2.537 1.00 96.88 112 CYS A C 1
ATOM 857 O O . CYS A 1 112 ? 4.878 5.780 -3.281 1.00 96.88 112 CYS A O 1
ATOM 859 N N . PRO A 1 113 ? 4.676 7.996 -2.904 1.00 94.81 113 PRO A N 1
ATOM 860 C CA . PRO A 1 113 ? 3.924 8.264 -4.130 1.00 94.81 113 PRO A CA 1
ATOM 861 C C . PRO A 1 113 ? 4.705 7.896 -5.400 1.00 94.81 113 PRO A C 1
ATOM 863 O O . PRO A 1 113 ? 4.120 7.427 -6.372 1.00 94.81 113 PRO A O 1
ATOM 866 N N . PHE A 1 114 ? 6.041 8.003 -5.383 1.00 95.56 114 PHE A N 1
ATOM 867 C CA . PHE A 1 114 ? 6.889 7.525 -6.485 1.00 95.56 114 PHE A CA 1
ATOM 868 C C . PHE A 1 114 ? 6.835 6.002 -6.644 1.00 95.56 114 PHE A C 1
ATOM 870 O O . PHE A 1 114 ? 6.890 5.499 -7.766 1.00 95.56 114 PHE A O 1
ATOM 877 N N . CYS A 1 115 ? 6.737 5.264 -5.531 1.00 97.75 115 CYS A N 1
ATOM 878 C CA . CYS A 1 115 ? 6.569 3.815 -5.580 1.00 97.75 115 CYS A CA 1
ATOM 879 C C . CYS A 1 115 ? 5.186 3.461 -6.115 1.00 97.75 115 CYS A C 1
ATOM 881 O O . CYS A 1 115 ? 5.120 2.651 -7.032 1.00 97.75 115 CYS A O 1
ATOM 883 N N . ARG A 1 116 ? 4.126 4.117 -5.617 1.00 95.94 116 ARG A N 1
ATOM 884 C CA . ARG A 1 116 ? 2.755 3.944 -6.119 1.00 95.94 116 ARG A CA 1
ATOM 885 C C . ARG A 1 116 ? 2.699 4.141 -7.633 1.00 95.94 116 ARG A C 1
ATOM 887 O O . ARG A 1 116 ? 2.397 3.188 -8.339 1.00 95.94 116 ARG A O 1
ATOM 894 N N . ARG A 1 117 ? 3.114 5.311 -8.136 1.00 94.69 117 ARG A N 1
ATOM 895 C CA . ARG A 1 117 ? 3.111 5.622 -9.579 1.00 94.69 117 ARG A CA 1
ATOM 896 C C . ARG A 1 117 ? 3.813 4.551 -10.408 1.00 94.69 117 ARG A C 1
ATOM 898 O O . ARG A 1 117 ? 3.245 4.045 -11.362 1.00 94.69 117 ARG A O 1
ATOM 905 N N . ASN A 1 118 ? 5.040 4.182 -10.047 1.00 97.44 118 ASN A N 1
ATOM 906 C CA . ASN A 1 118 ? 5.800 3.260 -10.886 1.00 97.44 118 ASN A CA 1
ATOM 907 C C . ASN A 1 118 ? 5.294 1.816 -10.791 1.00 97.44 118 ASN A C 1
ATOM 909 O O . ASN A 1 118 ? 5.337 1.105 -11.786 1.00 97.44 118 ASN A O 1
ATOM 913 N N . ILE A 1 119 ? 4.805 1.378 -9.624 1.00 98.06 119 ILE A N 1
ATOM 914 C CA . ILE A 1 119 ? 4.184 0.054 -9.470 1.00 98.06 119 ILE A CA 1
ATOM 915 C C . ILE A 1 119 ? 2.886 -0.021 -10.282 1.00 98.06 119 ILE A C 1
ATOM 917 O O . ILE A 1 119 ? 2.665 -1.043 -10.923 1.00 98.06 119 ILE A O 1
ATOM 921 N N . MET A 1 120 ? 2.085 1.052 -10.326 1.00 96.56 120 MET A N 1
ATOM 922 C CA . MET A 1 120 ? 0.908 1.134 -11.202 1.00 96.56 120 MET A CA 1
ATOM 923 C C . MET A 1 120 ? 1.293 0.978 -12.674 1.00 96.56 120 MET A C 1
ATOM 925 O O . MET A 1 120 ? 0.683 0.174 -13.365 1.00 96.56 120 MET A O 1
ATOM 929 N N . ASP A 1 121 ? 2.352 1.647 -13.137 1.00 96.19 121 ASP A N 1
ATOM 930 C CA . ASP A 1 121 ? 2.814 1.481 -14.522 1.00 96.19 121 ASP A CA 1
ATOM 931 C C . ASP A 1 121 ? 3.219 0.019 -14.810 1.00 96.19 121 ASP A C 1
ATOM 933 O O . ASP A 1 121 ? 2.873 -0.538 -15.849 1.00 96.19 121 ASP A O 1
ATOM 937 N N . GLY A 1 122 ? 3.894 -0.647 -13.862 1.00 97.75 122 GLY A N 1
ATOM 938 C CA . GLY A 1 122 ? 4.224 -2.073 -13.976 1.00 97.75 122 GLY A CA 1
ATOM 939 C C . GLY A 1 122 ? 3.000 -2.996 -13.949 1.00 97.75 122 GLY A C 1
ATOM 940 O O . GLY A 1 122 ? 3.006 -4.037 -14.604 1.00 97.75 122 GLY A O 1
ATOM 941 N N . ARG A 1 123 ? 1.952 -2.626 -13.207 1.00 97.12 123 ARG A N 1
ATOM 942 C CA . ARG A 1 123 ? 0.666 -3.338 -13.153 1.00 97.12 123 ARG A CA 1
ATOM 943 C C . ARG A 1 123 ? -0.079 -3.217 -14.477 1.00 97.12 123 ARG A C 1
ATOM 945 O O . ARG A 1 123 ? -0.539 -4.238 -14.985 1.00 97.12 123 ARG A O 1
ATOM 952 N N . ASN A 1 124 ? -0.112 -2.015 -15.051 1.00 95.31 124 ASN A N 1
ATOM 953 C CA . ASN A 1 124 ? -0.734 -1.729 -16.344 1.00 95.31 124 ASN A CA 1
ATOM 954 C C . ASN A 1 124 ? -0.024 -2.493 -17.473 1.00 95.31 124 ASN A C 1
ATOM 956 O O . ASN A 1 124 ? -0.683 -3.153 -18.274 1.00 95.31 124 ASN A O 1
ATOM 960 N N . GLU A 1 125 ? 1.314 -2.500 -17.489 1.00 97.00 125 GLU A N 1
ATOM 961 C CA . GLU A 1 125 ? 2.106 -3.264 -18.469 1.00 97.00 125 GLU A CA 1
ATOM 962 C C . GLU A 1 125 ? 1.829 -4.774 -18.388 1.00 97.00 125 GLU A C 1
ATOM 964 O O . GLU A 1 125 ? 1.710 -5.461 -19.403 1.00 97.00 125 GLU A O 1
ATOM 969 N N . LEU A 1 126 ? 1.670 -5.302 -17.170 1.00 97.62 126 LEU A N 1
ATOM 970 C CA . LEU A 1 126 ? 1.320 -6.705 -16.944 1.00 97.62 126 LEU A CA 1
ATOM 971 C C . LEU A 1 126 ? -0.160 -7.022 -17.178 1.00 97.62 126 LEU A C 1
ATOM 973 O O . LEU A 1 126 ? -0.510 -8.202 -17.188 1.00 97.62 126 LEU A O 1
ATOM 977 N N . LYS A 1 127 ? -1.018 -6.006 -17.350 1.00 96.12 127 LYS A N 1
ATOM 978 C CA . LYS A 1 127 ? -2.483 -6.144 -17.396 1.00 96.12 127 LYS A CA 1
ATOM 979 C C . LYS A 1 127 ? -3.016 -6.938 -16.199 1.00 96.12 127 LYS A C 1
ATOM 981 O O . LYS A 1 127 ? -3.831 -7.843 -16.351 1.00 96.12 127 LYS A O 1
ATOM 986 N N . SER A 1 128 ? -2.460 -6.653 -15.024 1.00 96.12 128 SER A N 1
ATOM 987 C CA . SER A 1 128 ? -2.824 -7.311 -13.772 1.00 96.12 128 SER A CA 1
ATOM 988 C C . SER A 1 128 ? -3.949 -6.548 -13.082 1.00 96.12 128 SER A C 1
ATOM 990 O O . SER A 1 128 ? -3.913 -5.323 -13.039 1.00 96.12 128 SER A O 1
ATOM 992 N N . ASP A 1 129 ? -4.889 -7.264 -12.470 1.00 93.94 129 ASP A N 1
ATOM 993 C CA . ASP A 1 129 ? -6.024 -6.649 -11.773 1.00 93.94 129 ASP A CA 1
ATOM 994 C C . ASP A 1 129 ? -5.670 -6.099 -10.381 1.00 93.94 129 ASP A C 1
ATOM 996 O O . ASP A 1 129 ? -6.464 -5.353 -9.804 1.00 93.94 129 ASP A O 1
ATOM 1000 N N . VAL A 1 130 ? -4.484 -6.435 -9.850 1.00 95.62 130 VAL A N 1
ATOM 1001 C CA . VAL A 1 130 ? -4.019 -5.970 -8.530 1.00 95.62 130 VAL A CA 1
ATOM 1002 C C . VAL A 1 130 ? -4.041 -4.447 -8.442 1.00 95.62 130 VAL A C 1
ATOM 1004 O O . VAL A 1 130 ? -3.635 -3.754 -9.370 1.00 95.62 130 VAL A O 1
ATOM 1007 N N . LYS A 1 131 ? -4.482 -3.915 -7.307 1.00 95.75 131 LYS A N 1
ATOM 1008 C CA . LYS A 1 131 ? -4.621 -2.472 -7.089 1.00 95.75 131 LYS A CA 1
ATOM 1009 C C . LYS A 1 131 ? -3.434 -1.921 -6.304 1.00 95.75 131 LYS A C 1
ATOM 1011 O O . LYS A 1 131 ? -2.729 -2.660 -5.612 1.00 95.75 131 LYS A O 1
ATOM 1016 N N . VAL A 1 132 ? -3.183 -0.618 -6.403 1.00 96.38 132 VAL A N 1
ATOM 1017 C CA . VAL A 1 132 ? -2.066 0.055 -5.729 1.00 96.38 132 VAL A CA 1
ATOM 1018 C C . VAL A 1 132 ? -2.573 1.253 -4.928 1.00 96.38 132 VAL A C 1
ATOM 1020 O O . VAL A 1 132 ? -2.956 2.280 -5.482 1.00 96.38 132 VAL A O 1
ATOM 1023 N N . ALA A 1 133 ? -2.513 1.150 -3.603 1.00 95.50 133 ALA A N 1
ATOM 1024 C CA . ALA A 1 133 ? -3.035 2.170 -2.688 1.00 95.50 133 ALA A CA 1
ATOM 1025 C C . ALA A 1 133 ? -1.957 2.697 -1.731 1.00 95.50 133 ALA A C 1
ATOM 1027 O O . ALA A 1 133 ? -1.034 1.976 -1.344 1.00 95.50 133 ALA A O 1
ATOM 1028 N N . ASP A 1 134 ? -2.067 3.944 -1.292 1.00 95.75 134 ASP A N 1
ATOM 1029 C CA . ASP A 1 134 ? -1.295 4.430 -0.152 1.00 95.75 134 ASP A CA 1
ATOM 1030 C C . ASP A 1 134 ? -1.871 3.877 1.164 1.00 95.75 134 ASP A C 1
ATOM 1032 O O . ASP A 1 134 ? -3.079 3.690 1.322 1.00 95.75 134 ASP A O 1
ATOM 1036 N N . GLN A 1 135 ? -1.005 3.625 2.144 1.00 96.62 135 GLN A N 1
ATOM 1037 C CA . GLN A 1 135 ? -1.413 3.214 3.489 1.00 96.62 135 GLN A CA 1
ATOM 1038 C C . GLN A 1 135 ? -2.463 4.153 4.104 1.00 96.62 135 GLN A C 1
ATOM 1040 O O . GLN A 1 135 ? -3.352 3.707 4.834 1.00 96.62 135 GLN A O 1
ATOM 1045 N N . VAL A 1 136 ? -2.340 5.455 3.843 1.00 96.00 136 VAL A N 1
ATOM 1046 C CA . VAL A 1 136 ? -3.247 6.474 4.373 1.00 96.00 136 VAL A CA 1
ATOM 1047 C C . VAL A 1 136 ? -4.652 6.304 3.814 1.00 96.00 136 VAL A C 1
ATOM 1049 O O . VAL A 1 136 ? -5.606 6.476 4.564 1.00 96.00 136 VAL A O 1
ATOM 1052 N N . GLU A 1 137 ? -4.788 5.942 2.539 1.00 95.00 137 GLU A N 1
ATOM 1053 C CA . GLU A 1 137 ? -6.087 5.753 1.882 1.00 95.00 137 GLU A CA 1
ATOM 1054 C C . GLU A 1 137 ? -6.844 4.590 2.533 1.00 95.00 137 GLU A C 1
ATOM 1056 O O . GLU A 1 137 ? -8.008 4.737 2.907 1.00 95.00 137 GLU A O 1
ATOM 1061 N N . LEU A 1 138 ? -6.154 3.469 2.777 1.00 95.38 138 LEU A N 1
ATOM 1062 C CA . LEU A 1 138 ? -6.718 2.304 3.471 1.00 95.38 138 LEU A CA 1
ATOM 1063 C C . LEU A 1 138 ? -7.165 2.658 4.895 1.00 95.38 138 LEU A C 1
ATOM 1065 O O . LEU A 1 138 ? -8.277 2.328 5.309 1.00 95.38 138 LEU A O 1
ATOM 1069 N N . MET A 1 139 ? -6.323 3.371 5.647 1.00 96.06 139 MET A N 1
ATOM 1070 C CA . MET A 1 139 ? -6.668 3.801 7.001 1.00 96.06 139 MET A CA 1
ATOM 1071 C C . MET A 1 139 ? -7.852 4.780 7.002 1.00 96.06 139 MET A C 1
ATOM 1073 O O . MET A 1 139 ? -8.776 4.620 7.798 1.00 96.06 139 MET A O 1
ATOM 1077 N N . ALA A 1 140 ? -7.858 5.763 6.101 1.00 95.44 140 ALA A N 1
ATOM 1078 C CA . ALA A 1 140 ? -8.924 6.751 5.982 1.00 95.44 140 ALA A CA 1
ATOM 1079 C C . ALA A 1 140 ? -10.270 6.101 5.620 1.00 95.44 140 ALA A C 1
ATOM 1081 O O . ALA A 1 140 ? -11.286 6.402 6.254 1.00 95.44 140 ALA A O 1
ATOM 1082 N N . ALA A 1 141 ? -10.274 5.150 4.681 1.00 94.19 141 ALA A N 1
ATOM 1083 C CA . ALA A 1 141 ? -11.459 4.377 4.320 1.00 94.19 141 ALA A CA 1
ATOM 1084 C C . ALA A 1 141 ? -12.032 3.604 5.524 1.00 94.19 141 ALA A C 1
ATOM 1086 O O . ALA A 1 141 ? -13.240 3.662 5.783 1.00 94.19 141 ALA A O 1
ATOM 1087 N N . ALA A 1 142 ? -11.167 2.950 6.311 1.00 94.50 142 ALA A N 1
ATOM 1088 C CA . ALA A 1 142 ? -11.549 2.236 7.535 1.00 94.50 142 ALA A CA 1
ATOM 1089 C C . ALA A 1 142 ? -12.064 3.173 8.648 1.00 94.50 142 ALA A C 1
ATOM 1091 O O . ALA A 1 142 ? -12.971 2.825 9.408 1.00 94.50 142 ALA A O 1
ATOM 1092 N N . MET A 1 143 ? -11.543 4.401 8.722 1.00 95.25 143 MET A N 1
ATOM 1093 C CA . MET A 1 143 ? -12.051 5.467 9.600 1.00 95.25 143 MET A CA 1
ATOM 1094 C C . MET A 1 143 ? -13.390 6.057 9.124 1.00 95.25 143 MET A C 1
ATOM 1096 O O . MET A 1 143 ? -13.959 6.934 9.777 1.00 95.25 143 MET A O 1
ATOM 1100 N N . GLY A 1 144 ? -13.923 5.586 7.995 1.00 92.56 144 GLY A N 1
ATOM 1101 C CA . GLY A 1 144 ? -15.195 6.040 7.448 1.00 92.56 144 GLY A CA 1
ATOM 1102 C C . GLY A 1 144 ? -15.112 7.350 6.666 1.00 92.56 144 GLY A C 1
ATOM 1103 O O . GLY A 1 144 ? -16.158 7.932 6.374 1.00 92.56 144 GLY A O 1
ATOM 1104 N N . LEU A 1 145 ? -13.905 7.825 6.350 1.00 92.50 145 LEU A N 1
ATOM 1105 C CA . LEU A 1 145 ? -13.706 9.023 5.542 1.00 92.50 145 LEU A CA 1
ATOM 1106 C C . LEU A 1 145 ? -14.036 8.736 4.074 1.00 92.50 145 LEU A C 1
ATOM 1108 O O . LEU A 1 145 ? -13.981 7.590 3.619 1.00 92.50 145 LEU A O 1
ATOM 1112 N N . ASP A 1 146 ? -14.419 9.789 3.360 1.00 88.56 146 ASP A N 1
ATOM 1113 C CA . ASP A 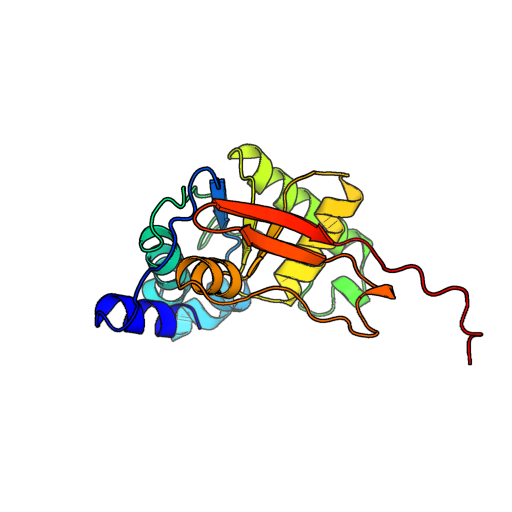1 146 ? -14.530 9.762 1.907 1.00 88.56 146 ASP A CA 1
ATOM 1114 C C . ASP A 1 146 ? -13.130 9.923 1.309 1.00 88.56 146 ASP A C 1
ATOM 1116 O O . ASP A 1 146 ? -12.416 10.874 1.634 1.00 88.56 146 ASP A O 1
ATOM 1120 N N . VAL A 1 147 ? -12.734 8.946 0.501 1.00 88.31 147 VAL A N 1
ATOM 1121 C CA . VAL A 1 147 ? -11.425 8.879 -0.159 1.00 88.31 147 VAL A CA 1
ATOM 1122 C C . VAL A 1 147 ? -11.566 8.848 -1.680 1.00 88.31 147 VAL A C 1
ATOM 1124 O O . VAL A 1 147 ? -10.595 8.556 -2.372 1.00 88.31 147 VAL A O 1
ATOM 1127 N N . THR A 1 148 ? -12.767 9.137 -2.194 1.00 85.12 148 THR A N 1
ATOM 1128 C CA . THR A 1 148 ? -12.992 9.294 -3.632 1.00 85.12 148 THR A CA 1
ATOM 1129 C C . THR A 1 148 ? -12.128 10.425 -4.172 1.00 85.12 148 THR A C 1
ATOM 1131 O O . THR A 1 148 ? -11.941 11.461 -3.519 1.00 85.12 148 THR A O 1
ATOM 1134 N N . ILE A 1 149 ? -11.556 10.218 -5.356 1.00 82.25 149 ILE A N 1
ATOM 1135 C CA . ILE A 1 149 ? -10.739 11.251 -5.982 1.00 82.25 149 ILE A CA 1
ATOM 1136 C C . ILE A 1 149 ? -11.701 12.205 -6.694 1.00 82.25 149 ILE A C 1
ATOM 1138 O O . ILE A 1 149 ? -12.482 11.778 -7.542 1.00 82.25 149 ILE A O 1
ATOM 1142 N N . PRO A 1 150 ? -11.690 13.507 -6.365 1.00 81.81 150 PRO A N 1
ATOM 1143 C CA . PRO A 1 150 ? -12.537 14.460 -7.060 1.00 81.81 150 PRO A CA 1
ATOM 1144 C C . PRO A 1 150 ? -12.076 14.628 -8.509 1.00 81.81 150 PRO A C 1
ATOM 1146 O O . PRO A 1 150 ? -10.872 14.579 -8.798 1.00 81.81 150 PRO A O 1
ATOM 1149 N N . ASP A 1 151 ? -13.032 14.927 -9.392 1.00 80.00 151 ASP A N 1
ATOM 1150 C CA . ASP A 1 151 ? -12.761 15.287 -10.783 1.00 80.00 151 ASP A CA 1
ATOM 1151 C C . ASP A 1 151 ? -11.676 16.367 -10.845 1.00 80.00 151 ASP A C 1
ATOM 1153 O O . ASP A 1 151 ? -11.801 17.459 -10.279 1.00 80.00 151 ASP A O 1
ATOM 1157 N N . ASN A 1 152 ? -10.578 16.048 -11.523 1.00 79.38 152 ASN A N 1
ATOM 1158 C CA . ASN A 1 152 ? -9.453 16.954 -11.679 1.00 79.38 152 ASN A CA 1
ATOM 1159 C C . ASN A 1 152 ? -8.794 16.750 -13.052 1.00 79.38 152 ASN A C 1
ATOM 1161 O O . ASN A 1 152 ? -8.825 15.640 -13.586 1.00 79.38 152 ASN A O 1
ATOM 1165 N N . PRO A 1 153 ? -8.171 17.798 -13.627 1.00 78.75 153 PRO A N 1
ATOM 1166 C CA . PRO A 1 153 ? -7.639 17.747 -14.989 1.00 78.75 153 PRO A CA 1
ATOM 1167 C C . PRO A 1 153 ? -6.455 16.785 -15.152 1.00 78.75 153 PRO A C 1
ATOM 1169 O O . PRO A 1 153 ? -6.017 16.553 -16.269 1.00 78.75 153 PRO A O 1
ATOM 1172 N N . TYR A 1 154 ? -5.908 16.228 -14.065 1.00 72.69 154 TYR A N 1
ATOM 1173 C CA . TYR A 1 154 ? -4.780 15.301 -14.137 1.00 72.69 154 TYR A CA 1
ATOM 1174 C C . TYR A 1 154 ? -5.207 13.833 -14.276 1.00 72.69 154 TYR A C 1
ATOM 1176 O O . TYR A 1 154 ? -4.361 13.000 -14.599 1.00 72.69 154 TYR A O 1
ATOM 1184 N N . MET A 1 155 ? -6.494 13.521 -14.077 1.00 70.56 155 MET A N 1
ATOM 1185 C CA . MET A 1 155 ? -7.044 12.167 -14.256 1.00 70.56 155 MET A CA 1
ATOM 1186 C C . MET A 1 155 ? -7.044 11.720 -15.722 1.00 70.56 155 MET A C 1
ATOM 1188 O O . MET A 1 155 ? -7.068 10.526 -15.993 1.00 70.56 155 MET A O 1
ATOM 1192 N N . GLU A 1 156 ? -6.958 12.665 -16.662 1.00 69.56 156 GLU A N 1
ATOM 1193 C CA . GLU A 1 156 ? -6.823 12.396 -18.100 1.00 69.56 156 GLU A CA 1
ATOM 1194 C C . GLU A 1 156 ? -5.513 11.666 -18.444 1.00 69.56 156 GLU A C 1
ATOM 1196 O O . GLU A 1 156 ? -5.453 10.928 -19.417 1.00 69.56 156 GLU A O 1
ATOM 1201 N N . TYR A 1 157 ? -4.454 11.856 -17.649 1.00 73.06 157 TYR A N 1
ATOM 1202 C CA . TYR A 1 157 ? -3.111 11.351 -17.969 1.00 73.06 157 TYR A CA 1
ATOM 1203 C C . TYR A 1 157 ? -2.731 10.085 -17.199 1.00 73.06 157 TYR A C 1
ATOM 1205 O O . TYR A 1 157 ? -1.602 9.587 -17.334 1.00 73.06 157 TYR A O 1
ATOM 1213 N N . GLN A 1 158 ? -3.592 9.643 -16.280 1.00 71.88 158 GLN A N 1
ATOM 1214 C CA . GLN A 1 158 ? -3.289 8.527 -15.402 1.00 71.88 158 GLN A CA 1
ATOM 1215 C C . GLN A 1 158 ? -4.542 7.968 -14.718 1.00 71.88 158 GLN A C 1
ATOM 1217 O O . GLN A 1 158 ? -5.110 8.612 -13.834 1.00 71.88 158 GLN A O 1
ATOM 1222 N N . GLU A 1 159 ? -4.832 6.700 -15.004 1.00 77.75 159 GLU A N 1
ATOM 1223 C CA . GLU A 1 159 ? -5.751 5.857 -14.230 1.00 77.75 159 GLU A CA 1
ATOM 1224 C C . GLU A 1 159 ? -5.372 5.824 -12.744 1.00 77.75 159 GLU A C 1
ATOM 1226 O O . GLU A 1 159 ? -4.192 5.733 -12.381 1.00 77.75 159 GLU A O 1
ATOM 1231 N N . GLN A 1 160 ? -6.371 5.863 -11.867 1.00 82.69 160 GLN A N 1
ATOM 1232 C CA . GLN A 1 160 ? -6.172 5.778 -10.422 1.00 82.69 160 GLN A CA 1
ATOM 1233 C C . GLN A 1 160 ? -6.900 4.570 -9.847 1.00 82.69 160 GLN A C 1
ATOM 1235 O O . GLN A 1 160 ? -7.982 4.211 -10.297 1.00 82.69 160 GLN A O 1
ATOM 1240 N N . ASP A 1 161 ? -6.318 3.971 -8.811 1.00 88.50 161 ASP A N 1
ATOM 1241 C CA . ASP A 1 161 ? -7.042 3.017 -7.977 1.00 88.50 161 ASP A CA 1
ATOM 1242 C C . ASP A 1 161 ? -7.702 3.773 -6.828 1.00 88.50 161 ASP A C 1
ATOM 1244 O O . ASP A 1 161 ? -7.018 4.500 -6.099 1.00 88.50 161 ASP A O 1
ATOM 1248 N N . GLU A 1 162 ? -9.007 3.578 -6.664 1.00 84.38 162 GLU A N 1
ATOM 1249 C CA . GLU A 1 162 ? -9.818 4.215 -5.632 1.00 84.38 162 GLU A CA 1
ATOM 1250 C C . GLU A 1 162 ? -10.460 3.184 -4.712 1.00 84.38 162 GLU A C 1
ATOM 1252 O O . GLU A 1 162 ? -10.896 2.116 -5.142 1.00 84.38 162 GLU A O 1
ATOM 1257 N N . ILE A 1 163 ? -10.557 3.521 -3.425 1.00 85.12 163 ILE A N 1
ATOM 1258 C CA . ILE A 1 163 ? -11.295 2.714 -2.453 1.00 85.12 163 ILE A CA 1
ATOM 1259 C C . ILE A 1 163 ? -12.720 3.261 -2.371 1.00 85.12 163 ILE A C 1
ATOM 1261 O O . ILE A 1 163 ? -12.971 4.301 -1.763 1.00 85.12 163 ILE A O 1
ATOM 1265 N N . LEU A 1 164 ? -13.673 2.530 -2.936 1.00 83.75 164 LEU A N 1
ATOM 1266 C CA . LEU A 1 164 ? -15.087 2.870 -2.892 1.00 83.75 164 LEU A CA 1
ATOM 1267 C C . LEU A 1 164 ? -15.777 2.106 -1.763 1.00 83.75 164 LEU A C 1
ATOM 1269 O O . LEU A 1 164 ? -15.918 0.885 -1.801 1.00 83.75 164 LEU A O 1
ATOM 1273 N N . CYS A 1 165 ? -16.252 2.837 -0.757 1.00 80.44 165 CYS A N 1
ATOM 1274 C CA . CYS A 1 165 ? -16.996 2.264 0.363 1.00 80.44 165 CYS A CA 1
ATOM 1275 C C . CY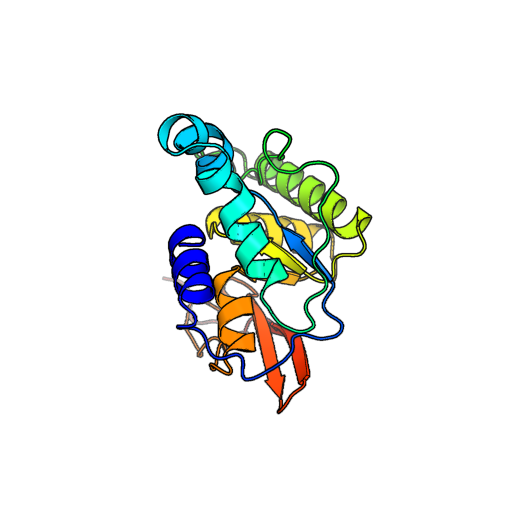S A 1 165 ? -18.491 2.592 0.265 1.00 80.44 165 CYS A C 1
ATOM 1277 O O . CYS A 1 165 ? -18.893 3.747 0.402 1.00 80.44 165 CYS A O 1
ATOM 1279 N N . LYS A 1 166 ? -19.336 1.568 0.091 1.00 72.50 166 LYS A N 1
ATOM 1280 C CA . LYS A 1 166 ? -20.805 1.672 0.124 1.00 72.50 166 LYS A CA 1
ATOM 1281 C C . LYS A 1 166 ? -21.327 1.015 1.403 1.00 72.50 166 LYS A C 1
ATOM 1283 O O . LYS A 1 166 ? -21.463 -0.203 1.488 1.00 72.50 166 LYS A O 1
ATOM 1288 N N . GLY A 1 167 ? -21.629 1.833 2.411 1.00 73.00 167 GLY A N 1
ATOM 1289 C CA . GLY A 1 167 ? -22.027 1.343 3.734 1.00 73.00 167 GLY A CA 1
ATOM 1290 C C . GLY A 1 167 ? -20.845 0.718 4.479 1.00 73.00 167 GLY A C 1
ATOM 1291 O O . GLY A 1 167 ? -19.851 1.401 4.726 1.00 73.00 167 GLY A O 1
ATOM 1292 N N . GLU A 1 168 ? -20.966 -0.561 4.840 1.00 69.75 168 GLU A N 1
ATOM 1293 C CA . GLU A 1 168 ? -19.927 -1.331 5.545 1.00 69.75 168 GLU A CA 1
ATOM 1294 C C . GLU A 1 168 ? -18.956 -2.056 4.600 1.00 69.75 168 GLU A C 1
ATOM 1296 O O . GLU A 1 168 ? -17.941 -2.574 5.055 1.00 69.75 168 GLU A O 1
ATOM 1301 N N . VAL A 1 169 ? -19.247 -2.092 3.296 1.00 70.25 169 VAL A N 1
ATOM 1302 C CA . VAL A 1 169 ? -18.437 -2.804 2.299 1.00 70.25 169 VAL A CA 1
ATOM 1303 C C . VAL A 1 169 ? -17.565 -1.809 1.544 1.00 70.25 169 VAL A C 1
ATOM 1305 O O . VAL A 1 169 ? -18.078 -0.831 0.995 1.00 70.25 169 VAL A O 1
ATOM 1308 N N . CYS A 1 170 ? -16.261 -2.074 1.491 1.00 77.69 170 CYS A N 1
ATOM 1309 C CA . CYS A 1 170 ? -15.301 -1.328 0.684 1.00 77.69 170 CYS A CA 1
ATOM 1310 C C . CYS A 1 170 ? -14.749 -2.219 -0.429 1.00 77.69 170 CYS A C 1
ATOM 1312 O O . CYS A 1 170 ? -14.397 -3.370 -0.185 1.00 77.69 170 CYS A O 1
ATOM 1314 N N . GLN A 1 171 ? -14.677 -1.681 -1.640 1.00 75.06 171 GLN A N 1
ATOM 1315 C CA . GLN A 1 171 ? -14.088 -2.328 -2.808 1.00 75.06 171 GLN A CA 1
ATOM 1316 C C . GLN A 1 171 ? -13.057 -1.386 -3.418 1.00 75.06 171 GLN A C 1
ATOM 1318 O O . GLN A 1 171 ? -13.234 -0.171 -3.382 1.00 75.06 171 GLN A O 1
ATOM 1323 N N . LEU A 1 172 ? -11.969 -1.940 -3.946 1.00 78.31 172 LEU A N 1
ATOM 1324 C CA . LEU A 1 172 ? -11.031 -1.166 -4.747 1.00 78.31 172 LEU A CA 1
ATOM 1325 C C . LEU A 1 172 ? -11.438 -1.262 -6.211 1.00 78.31 172 LEU A C 1
ATOM 1327 O O . LEU A 1 172 ? -11.469 -2.355 -6.776 1.00 78.31 172 LEU A O 1
ATOM 1331 N N . GLU A 1 173 ? -11.740 -0.117 -6.804 1.00 75.88 173 GLU A N 1
ATOM 1332 C CA . GLU A 1 173 ? -12.077 0.004 -8.216 1.00 75.88 173 GLU A CA 1
ATOM 1333 C C . GLU A 1 173 ? -10.983 0.799 -8.934 1.00 75.88 173 GLU A C 1
ATOM 1335 O O . GLU A 1 173 ? -10.321 1.661 -8.355 1.00 75.88 173 GLU A O 1
ATOM 1340 N N . GLU A 1 174 ? -10.760 0.466 -10.200 1.00 70.12 174 GLU A N 1
ATOM 1341 C CA . GLU A 1 174 ? -9.896 1.248 -11.079 1.00 70.12 174 GLU A CA 1
ATOM 1342 C C . GLU A 1 174 ? -10.761 2.312 -11.748 1.00 70.12 174 GLU A C 1
ATOM 1344 O O . GLU A 1 174 ? -11.723 1.988 -12.449 1.00 70.12 174 GLU A O 1
ATOM 1349 N N . VAL A 1 175 ? -10.451 3.580 -11.496 1.00 65.81 175 VAL A N 1
ATOM 1350 C CA . VAL A 1 175 ? -11.140 4.707 -12.115 1.00 65.81 175 VAL A CA 1
ATOM 1351 C C . VAL A 1 175 ? -10.369 5.082 -13.372 1.00 65.81 175 VAL A C 1
ATOM 1353 O O . VAL A 1 175 ? -9.248 5.598 -13.323 1.00 65.81 175 VAL A O 1
ATOM 1356 N N . ALA A 1 176 ? -10.975 4.724 -14.504 1.00 55.75 176 ALA A N 1
ATOM 1357 C CA . ALA A 1 176 ? -10.430 4.929 -15.836 1.00 55.75 176 ALA A CA 1
ATOM 1358 C C . ALA A 1 176 ? -10.392 6.416 -16.221 1.00 55.75 176 ALA A C 1
ATOM 1360 O O . ALA A 1 176 ? -11.181 7.223 -15.725 1.00 55.75 176 ALA A O 1
ATOM 1361 N N . GLU A 1 177 ? -9.507 6.746 -17.163 1.00 50.84 177 GLU A N 1
ATOM 1362 C CA . GLU A 1 177 ? -9.410 8.066 -17.790 1.00 50.84 177 GLU A CA 1
ATOM 1363 C C . GLU A 1 177 ? -10.789 8.548 -18.272 1.00 50.84 177 GLU A C 1
ATOM 1365 O O . GLU A 1 177 ? -11.444 7.922 -19.117 1.00 50.84 177 GLU A O 1
ATOM 1370 N N . THR A 1 178 ? -11.232 9.706 -17.783 1.00 42.38 178 THR A N 1
ATOM 1371 C CA . THR A 1 178 ? -12.252 10.480 -18.484 1.00 42.38 178 THR A CA 1
ATOM 1372 C C . THR A 1 178 ? -11.620 10.963 -19.782 1.00 42.38 178 THR A C 1
ATOM 1374 O O . THR A 1 178 ? -10.813 11.884 -19.779 1.00 42.38 178 THR A O 1
ATOM 1377 N N . LYS A 1 179 ? -11.972 10.330 -20.908 1.00 37.94 179 LYS A N 1
ATOM 1378 C CA . LYS A 1 179 ? -11.647 10.860 -22.236 1.00 37.94 179 LYS A CA 1
ATOM 1379 C C . LYS A 1 179 ? -12.320 12.220 -22.389 1.00 37.94 179 LYS A C 1
ATOM 1381 O O . LYS A 1 179 ? -13.493 12.295 -22.753 1.00 37.94 179 LYS A O 1
ATOM 1386 N N . THR A 1 180 ? -11.594 13.288 -22.103 1.00 39.69 180 THR A N 1
ATOM 1387 C CA . THR A 1 180 ? -11.897 14.597 -22.658 1.00 39.69 180 THR A CA 1
ATOM 1388 C C . THR A 1 180 ? -11.657 14.503 -24.160 1.00 39.69 180 THR A C 1
ATOM 1390 O O . THR A 1 180 ? -10.577 14.129 -24.607 1.00 39.69 180 THR A O 1
ATOM 1393 N N . GLU A 1 181 ? -12.709 14.728 -24.951 1.00 40.81 181 GLU A N 1
ATOM 1394 C 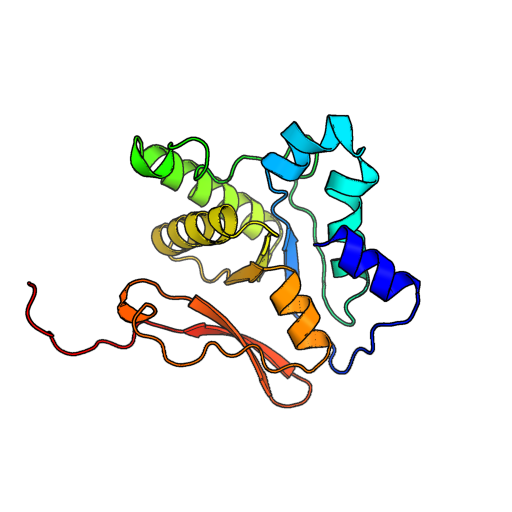CA . GLU A 1 181 ? -12.560 14.930 -26.393 1.00 40.81 181 GLU A CA 1
ATOM 1395 C C . GLU A 1 181 ? -11.530 16.046 -26.618 1.00 40.81 181 GLU A C 1
ATOM 1397 O O . GLU A 1 181 ? -11.602 17.073 -25.941 1.00 40.81 181 GLU A O 1
ATOM 1402 N N . ASP A 1 182 ? -10.580 15.788 -27.525 1.00 42.81 182 ASP A N 1
ATOM 1403 C CA . ASP A 1 182 ? -9.450 16.638 -27.916 1.00 42.81 182 ASP A CA 1
ATOM 1404 C C . ASP A 1 182 ? -9.660 18.127 -27.597 1.00 42.81 182 ASP A C 1
ATOM 1406 O O . ASP A 1 182 ? -10.382 18.841 -28.299 1.00 42.81 182 ASP A O 1
ATOM 1410 N N . VAL A 1 183 ? -8.979 18.618 -26.559 1.00 43.25 183 VAL A N 1
ATOM 1411 C CA . VAL A 1 183 ? -8.719 20.051 -26.423 1.00 43.25 183 VAL A CA 1
ATOM 1412 C C . VAL A 1 183 ? -7.346 20.290 -27.028 1.00 43.25 183 VAL A C 1
ATOM 1414 O O . VAL A 1 183 ? -6.329 19.923 -26.444 1.00 43.25 183 VAL A O 1
ATOM 1417 N N . ASP A 1 184 ? -7.363 20.832 -28.245 1.00 39.50 184 ASP A N 1
ATOM 1418 C CA . ASP A 1 184 ? -6.211 21.152 -29.085 1.00 39.50 184 ASP A CA 1
ATOM 1419 C C . ASP A 1 184 ? -4.954 21.545 -28.290 1.00 39.50 184 ASP A C 1
ATOM 1421 O O . ASP A 1 184 ? -4.949 22.478 -27.481 1.00 39.50 184 ASP A O 1
ATOM 1425 N N . ALA A 1 185 ? -3.872 20.821 -28.578 1.00 40.47 185 ALA A N 1
ATOM 1426 C CA . ALA A 1 185 ? -2.534 21.058 -28.066 1.00 40.47 185 ALA A CA 1
ATOM 1427 C C . ALA A 1 185 ? -2.052 22.495 -28.346 1.00 40.47 185 ALA A C 1
ATOM 1429 O O . ALA A 1 185 ? -2.174 22.996 -29.468 1.00 40.47 185 ALA A O 1
ATOM 1430 N N . TYR A 1 186 ? -1.431 23.111 -27.336 1.00 35.56 186 TYR A N 1
ATOM 1431 C CA . TYR A 1 186 ? -0.608 24.320 -27.461 1.00 35.56 186 TYR A CA 1
ATOM 1432 C C . TYR A 1 186 ? 0.875 23.988 -27.309 1.00 35.56 186 TYR A C 1
ATOM 1434 O O . TYR A 1 186 ? 1.213 23.200 -26.396 1.00 35.56 186 TYR A O 1
#